Protein AF-A0AAW2C0I8-F1 (afdb_monomer)

InterPro domains:
  IPR010987 Glutathione S-transferase, C-terminal-like [PS50405] (34-162)
  IPR036282 Glutathione S-transferase, C-terminal domain superfamily [SSF47616] (28-165)
  IPR045073 Glutathione S-transferase Omega/Tau-like [PTHR11260] (28-151)
  IPR045074 Glutathione S-transferases Tau, C-terminal alpha-helical domain, plant [cd03185] (35-158)
  IPR058268 Domain of unknown function DUF7962 [PF25907] (46-141)

Mean predicted aligned error: 11.56 Å

Secondary structure (DSSP, 8-state):
----------SSHHHHHHHHS--SSSS--SS-SSHHHHHHHHHHHHHHHHTHHHHHHHHH--HHHHSSTHHHHHHHHHHHHIIIIIITT-SBTTBSS--HHHHHHTTHHHHHHHHHHHH---SS-TTT-HHHHHHHHHHHHSHHHHTTSPPHHHHHHHHHHHHHHHHHTTS-S---

Solvent-accessible surface area (backbone atoms only — not comparable to full-atom values): 10438 Å² total; per-residue (Å²): 140,84,88,85,83,97,78,87,82,86,76,60,64,70,58,50,31,71,70,43,76,54,63,96,72,82,88,72,66,45,55,56,87,52,68,66,59,30,51,53,44,50,50,53,52,48,52,54,61,73,45,43,67,62,50,53,49,53,62,58,49,51,72,76,62,49,68,52,56,61,57,60,51,53,51,46,52,51,50,44,48,40,32,63,71,60,33,42,94,41,69,26,61,49,32,97,46,77,17,50,46,38,61,69,53,45,58,55,58,57,51,47,59,50,48,26,73,77,63,75,49,84,75,75,34,63,91,76,28,44,61,49,31,51,29,37,57,52,54,52,66,38,57,63,44,49,76,66,55,75,55,67,68,59,49,46,53,48,52,54,54,52,29,53,52,58,62,58,68,71,54,76,93,74,88,126

Foldseek 3Di:
DDDDDPPPPPPCQVVVCVQQVDRPDDDPALADPDPVSNVLLVVLLVVLVVCVVLVLCLLQDDLVRVVVVVSLVVLLVVLVCCLPPQCNVALESVRPDHHPSCVSCLVCLQVVVLVCVVRVDDRLDCVRRVSVVSSSVVSCPRRVNVVPDDDNVVSNVVSVVVNVVSVVVPPPPDDD

Organism: NCBI:txid425828

pLDDT: mean 77.29, std 19.34, range [31.5, 97.75]

Sequence (176 aa):
MAYGDYRRHRGDLRLQERRYGVRLGGEWPLLPKDPYKRALARFWIKFEADKNPIFAAFFRSTREELDDQNAIKEITEYLKILEEQALGDKKYFGGDNIGLVDITYGWLCHWFKGMEETRGVKLLEPSTVPRLHAWAANFKQLPIIKENLPDYTQLLAHGKSFREKLSASDLPRNAH

Nearest PDB structures (foldseek):
  8a0p-assembly1_A  TM=9.413E-01  e=3.480E-12  Populus trichocarpa
  7zzn-assembly1_A-2  TM=9.403E-01  e=8.108E-12  Populus trichocarpa
  7dwf-assembly2_B  TM=9.438E-01  e=5.644E-11  Salix babylonica
  7dwe-assembly1_A  TM=9.469E-01  e=1.605E-10  Salix babylonica
  4j2f-assembly1_A-2  TM=8.332E-01  e=1.605E-10  Ricinus communis

Radius of gyration: 20.77 Å; Cα contacts (8 Å, |Δi|>4): 129; chains: 1; bounding box: 56×56×58 Å

Structure (mmCIF, N/CA/C/O backbone):
data_AF-A0AAW2C0I8-F1
#
_entry.id   AF-A0AAW2C0I8-F1
#
loop_
_atom_site.group_PDB
_atom_site.id
_atom_site.type_symbol
_atom_site.label_atom_id
_atom_site.label_alt_id
_atom_site.label_comp_id
_atom_site.label_asym_id
_atom_site.label_entity_id
_atom_site.label_seq_id
_atom_site.pdbx_PDB_ins_code
_atom_site.Cartn_x
_atom_site.Cartn_y
_atom_site.Cartn_z
_atom_site.occupancy
_atom_site.B_iso_or_equiv
_atom_site.auth_seq_id
_atom_site.auth_comp_id
_atom_site.auth_asym_id
_atom_site.auth_atom_id
_atom_site.pdbx_PDB_model_num
ATOM 1 N N . MET A 1 1 ? 41.369 -43.076 -11.568 1.00 35.44 1 MET A N 1
ATOM 2 C CA . MET A 1 1 ? 39.902 -43.263 -11.515 1.00 35.44 1 MET A CA 1
ATOM 3 C C . MET A 1 1 ? 39.268 -41.887 -11.456 1.00 35.44 1 MET A C 1
ATOM 5 O O . MET A 1 1 ? 39.715 -41.066 -10.668 1.00 35.44 1 MET A O 1
ATOM 9 N N . ALA A 1 2 ? 38.375 -41.611 -12.404 1.00 34.75 2 ALA A N 1
ATOM 10 C CA . ALA A 1 2 ? 37.973 -40.275 -12.824 1.00 34.75 2 ALA A CA 1
ATOM 11 C C . ALA A 1 2 ? 36.758 -39.731 -12.056 1.00 34.75 2 ALA A C 1
ATOM 13 O O . ALA A 1 2 ? 35.885 -40.480 -11.626 1.00 34.75 2 ALA A O 1
ATOM 14 N N . TYR A 1 3 ? 36.728 -38.406 -11.942 1.00 33.09 3 TYR A N 1
ATOM 15 C CA . TYR A 1 3 ? 35.591 -37.593 -11.526 1.00 33.09 3 TYR A CA 1
ATOM 16 C C . TYR A 1 3 ? 34.418 -37.678 -12.517 1.00 33.09 3 TYR A C 1
ATOM 18 O O . TYR A 1 3 ? 34.629 -37.589 -13.725 1.00 33.09 3 TYR A O 1
ATOM 26 N N . GLY A 1 4 ? 33.194 -37.666 -11.975 1.00 33.31 4 GLY A N 1
ATOM 27 C CA . GLY A 1 4 ? 32.026 -37.028 -12.593 1.00 33.31 4 GLY A CA 1
ATOM 28 C C . GLY A 1 4 ? 30.850 -37.951 -12.910 1.00 33.31 4 GLY A C 1
ATOM 29 O O . GLY A 1 4 ? 30.974 -38.792 -13.785 1.00 33.31 4 GLY A O 1
ATOM 30 N N . ASP A 1 5 ? 29.698 -37.716 -12.262 1.00 34.16 5 ASP A N 1
ATOM 31 C CA . ASP A 1 5 ? 28.444 -37.406 -12.979 1.00 34.16 5 ASP A CA 1
ATOM 32 C C . ASP A 1 5 ? 27.346 -36.868 -12.023 1.00 34.16 5 ASP A C 1
ATOM 34 O O . ASP A 1 5 ? 26.450 -37.579 -11.569 1.00 34.16 5 ASP A O 1
ATOM 38 N N . TYR A 1 6 ? 27.397 -35.572 -11.691 1.00 31.50 6 TYR A N 1
ATOM 39 C CA . TYR A 1 6 ? 26.280 -34.853 -11.054 1.00 31.50 6 TYR A CA 1
ATOM 40 C C . TYR A 1 6 ? 25.304 -34.382 -12.137 1.00 31.50 6 TYR A C 1
ATOM 42 O O . TYR A 1 6 ? 25.271 -33.210 -12.520 1.00 31.50 6 TYR A O 1
ATOM 50 N N . ARG A 1 7 ? 24.504 -35.298 -12.684 1.00 42.97 7 ARG A N 1
ATOM 51 C CA . ARG A 1 7 ? 23.480 -34.924 -13.668 1.00 42.97 7 ARG A CA 1
ATOM 52 C C . ARG A 1 7 ? 22.230 -35.789 -13.560 1.00 42.97 7 ARG A C 1
ATOM 54 O O . ARG A 1 7 ? 21.840 -36.462 -14.507 1.00 42.97 7 ARG A O 1
ATOM 61 N N . ARG A 1 8 ? 21.553 -35.754 -12.404 1.00 42.75 8 ARG A N 1
ATOM 62 C CA . ARG A 1 8 ? 20.253 -36.431 -12.265 1.00 42.75 8 ARG A CA 1
ATOM 63 C C . ARG A 1 8 ? 19.266 -35.799 -11.272 1.00 42.75 8 ARG A C 1
ATOM 65 O O . ARG A 1 8 ? 18.606 -36.524 -10.559 1.00 42.75 8 ARG A O 1
ATOM 72 N N . HIS A 1 9 ? 19.096 -34.472 -11.266 1.00 39.28 9 HIS A N 1
ATOM 73 C CA . HIS A 1 9 ? 17.923 -33.820 -10.639 1.00 39.28 9 HIS A CA 1
ATOM 74 C C . HIS A 1 9 ? 17.509 -32.514 -11.352 1.00 39.28 9 HIS A C 1
ATOM 76 O O . HIS A 1 9 ? 17.372 -31.460 -10.747 1.00 39.28 9 HIS A O 1
ATOM 82 N N . ARG A 1 10 ? 17.287 -32.564 -12.675 1.00 42.25 10 ARG A N 1
ATOM 83 C CA . ARG A 1 10 ? 16.619 -31.479 -13.440 1.00 42.25 10 ARG A CA 1
ATOM 84 C C . ARG A 1 10 ? 15.191 -31.838 -13.888 1.00 42.25 10 ARG A C 1
ATOM 86 O O . ARG A 1 10 ? 14.669 -31.258 -14.837 1.00 42.25 10 ARG A O 1
ATOM 93 N N . GLY A 1 11 ? 14.573 -32.819 -13.227 1.00 41.41 11 GLY A N 1
ATOM 94 C CA . GLY A 1 11 ? 13.239 -33.328 -13.569 1.00 41.41 11 GLY A CA 1
ATOM 95 C C . GLY A 1 11 ? 12.065 -32.653 -12.851 1.00 41.41 11 GLY A C 1
ATOM 96 O O . GLY A 1 11 ? 10.961 -32.694 -13.377 1.00 41.41 11 GLY A O 1
ATOM 97 N N . ASP A 1 12 ? 12.285 -32.005 -11.703 1.00 52.28 12 ASP A N 1
ATOM 98 C CA . ASP A 1 12 ? 11.184 -31.673 -10.773 1.00 52.28 12 ASP A CA 1
ATOM 99 C C . ASP A 1 12 ? 10.777 -30.183 -10.744 1.00 52.28 12 ASP A C 1
ATOM 101 O O . ASP A 1 12 ? 9.692 -29.805 -10.311 1.00 52.28 12 ASP A O 1
ATOM 105 N N . LEU A 1 13 ? 11.598 -29.299 -11.314 1.00 44.94 13 LEU A N 1
ATOM 106 C CA . LEU A 1 13 ? 11.295 -27.861 -11.360 1.00 44.94 13 LEU A CA 1
ATOM 107 C C . LEU A 1 13 ? 10.044 -27.549 -12.199 1.00 44.94 13 LEU A C 1
ATOM 109 O O . LEU A 1 13 ? 9.255 -26.681 -11.844 1.00 44.94 13 LEU A O 1
ATOM 113 N N . ARG A 1 14 ? 9.783 -28.318 -13.265 1.00 44.97 14 ARG A N 1
ATOM 114 C CA . ARG A 1 14 ? 8.626 -28.102 -14.157 1.00 44.97 14 ARG A CA 1
ATOM 115 C C . ARG A 1 14 ? 7.272 -28.453 -13.526 1.00 44.97 14 ARG A C 1
ATOM 117 O O . ARG A 1 14 ? 6.238 -28.015 -14.033 1.00 44.97 14 ARG A O 1
ATOM 124 N N . LEU A 1 15 ? 7.252 -29.258 -12.462 1.00 46.56 15 LEU A N 1
ATOM 1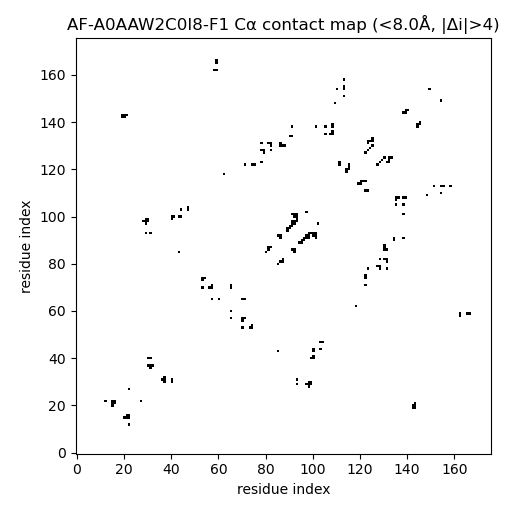25 C CA . LEU A 1 15 ? 6.024 -29.612 -11.742 1.00 46.56 15 LEU A CA 1
ATOM 126 C C . LEU A 1 15 ? 5.705 -28.584 -10.651 1.00 46.56 15 LEU A C 1
ATOM 128 O O . LEU A 1 15 ? 4.546 -28.196 -10.514 1.00 46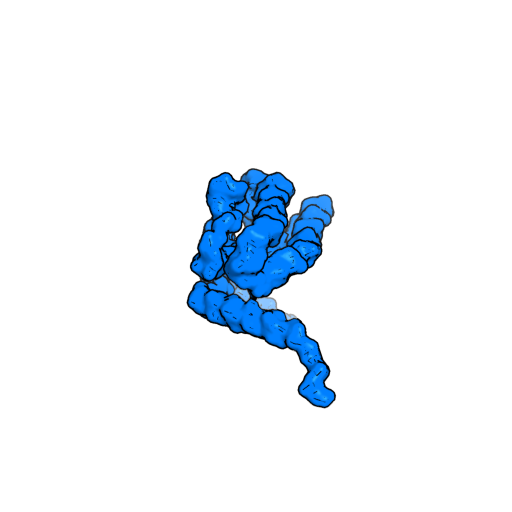.56 15 LEU A O 1
ATOM 132 N N . GLN A 1 16 ? 6.724 -28.056 -9.965 1.00 40.94 16 GLN A N 1
ATOM 133 C CA . GLN A 1 16 ? 6.562 -26.916 -9.055 1.00 40.94 16 GLN A CA 1
ATOM 134 C C . GLN A 1 16 ? 6.208 -25.618 -9.803 1.00 40.94 16 GLN A C 1
ATOM 136 O O . GLN A 1 16 ? 5.341 -24.873 -9.349 1.00 40.94 16 GLN A O 1
ATOM 141 N N . GLU A 1 17 ? 6.777 -25.392 -10.992 1.00 42.56 17 GLU A N 1
ATOM 142 C CA . GLU A 1 17 ? 6.451 -24.249 -11.863 1.00 42.56 17 GLU A CA 1
ATOM 143 C C . GLU A 1 17 ? 4.969 -24.209 -12.269 1.00 42.56 17 GLU A C 1
ATOM 145 O O . GLU A 1 17 ? 4.370 -23.136 -12.311 1.00 42.56 17 GLU A O 1
ATOM 150 N N . ARG A 1 18 ? 4.356 -25.374 -12.530 1.00 47.12 18 ARG A N 1
ATOM 151 C CA . ARG A 1 18 ? 2.920 -25.470 -12.846 1.00 47.12 18 ARG A CA 1
ATOM 152 C C . ARG A 1 18 ? 2.017 -25.318 -11.627 1.00 47.12 18 ARG A C 1
ATOM 154 O O . ARG A 1 18 ? 0.874 -24.907 -11.788 1.00 47.12 18 ARG A O 1
ATOM 161 N N . ARG A 1 19 ? 2.508 -25.661 -10.434 1.00 45.28 19 ARG A N 1
ATOM 162 C CA . ARG A 1 19 ? 1.723 -25.626 -9.195 1.00 45.28 19 ARG A CA 1
ATOM 163 C C . ARG A 1 19 ? 1.658 -24.226 -8.585 1.00 45.28 19 ARG A C 1
ATOM 165 O O . ARG A 1 19 ? 0.591 -23.820 -8.152 1.00 45.28 19 ARG A O 1
ATOM 172 N N . TYR A 1 20 ? 2.767 -23.491 -8.595 1.00 47.00 20 TYR A N 1
ATOM 173 C CA . TYR A 1 20 ? 2.868 -22.218 -7.873 1.00 47.00 20 TYR A CA 1
ATOM 174 C C . TYR A 1 20 ? 2.945 -20.991 -8.784 1.00 47.00 20 TYR A C 1
ATOM 176 O O . TYR A 1 20 ? 2.912 -19.870 -8.289 1.00 47.00 20 TYR A O 1
ATOM 184 N N . GLY A 1 21 ? 3.073 -21.170 -10.107 1.00 51.12 21 GLY A N 1
ATOM 185 C CA . GLY A 1 21 ? 3.225 -20.051 -11.047 1.00 51.12 21 GLY A CA 1
ATOM 186 C C . GLY A 1 21 ? 4.489 -19.212 -10.814 1.00 51.12 21 GLY A C 1
ATOM 187 O O . GLY A 1 21 ? 4.615 -18.126 -11.371 1.00 51.12 21 GLY A O 1
ATOM 188 N N . VAL A 1 22 ? 5.428 -19.707 -10.001 1.00 49.12 22 VAL A N 1
ATOM 189 C CA . VAL A 1 22 ? 6.682 -19.039 -9.643 1.00 49.12 22 VAL A CA 1
ATOM 190 C C . VAL A 1 22 ? 7.842 -19.953 -10.026 1.00 49.12 22 VAL A C 1
ATOM 192 O O . VAL A 1 22 ? 7.992 -21.051 -9.491 1.00 49.12 22 VAL A O 1
ATOM 195 N N . ARG A 1 23 ? 8.677 -19.503 -10.970 1.00 48.31 23 ARG A N 1
ATOM 196 C CA . ARG A 1 23 ? 9.924 -20.179 -11.356 1.00 48.31 23 ARG A CA 1
ATOM 197 C C . ARG A 1 23 ? 11.072 -19.624 -10.508 1.00 48.31 23 ARG A C 1
ATOM 199 O O . ARG A 1 23 ? 11.555 -18.528 -10.772 1.00 48.31 23 ARG A O 1
ATOM 206 N N . LEU A 1 24 ? 11.532 -20.385 -9.512 1.00 50.31 24 LEU A N 1
ATOM 207 C CA . LEU A 1 24 ? 12.612 -19.999 -8.578 1.00 50.31 24 LEU A CA 1
ATOM 208 C C . LEU A 1 24 ? 14.040 -20.091 -9.167 1.00 50.31 24 LEU A C 1
ATOM 210 O O . LEU A 1 24 ? 15.025 -20.105 -8.437 1.00 50.31 24 LEU A O 1
ATOM 214 N N . GLY A 1 25 ? 14.182 -20.123 -10.492 1.00 47.16 25 GLY A N 1
ATOM 215 C CA . GLY A 1 25 ? 15.478 -20.190 -11.163 1.00 47.16 25 GLY A CA 1
ATOM 216 C C . GLY A 1 25 ? 15.410 -19.577 -12.554 1.00 47.16 25 GLY A C 1
ATOM 217 O O . GLY A 1 25 ? 15.003 -20.242 -13.501 1.00 47.16 25 GLY A O 1
ATOM 218 N N . GLY A 1 26 ? 15.822 -18.312 -12.665 1.00 49.50 26 GLY A N 1
ATOM 219 C CA . GLY A 1 26 ? 15.974 -17.599 -13.934 1.00 49.50 26 GLY A CA 1
ATOM 220 C C . GLY A 1 26 ? 14.751 -16.776 -14.350 1.00 49.50 26 GLY A C 1
ATOM 221 O O . GLY A 1 26 ? 13.796 -17.306 -14.904 1.00 49.50 26 GLY A O 1
ATOM 222 N N . GLU A 1 27 ? 14.866 -15.461 -14.140 1.00 51.97 27 GLU A N 1
ATOM 223 C CA . GLU A 1 27 ? 14.103 -14.382 -14.799 1.00 51.97 27 GLU A CA 1
ATOM 224 C C . GLU A 1 27 ? 12.703 -14.004 -14.284 1.00 51.97 27 GLU A C 1
ATOM 226 O O . GLU A 1 27 ? 11.841 -13.610 -15.058 1.00 51.97 27 GLU A O 1
ATOM 231 N N . TRP A 1 28 ? 12.531 -13.944 -12.963 1.00 55.56 28 TRP A N 1
ATOM 232 C CA . TRP A 1 28 ? 11.567 -13.019 -12.342 1.00 55.56 28 TRP A CA 1
ATOM 233 C C . TRP A 1 28 ? 12.280 -12.152 -11.308 1.00 55.56 28 TRP A C 1
ATOM 235 O O . TRP A 1 28 ? 12.188 -12.409 -10.106 1.00 55.56 28 TRP A O 1
ATOM 245 N N . PRO A 1 29 ? 13.097 -11.177 -11.740 1.00 77.56 29 PRO A N 1
ATOM 246 C CA . PRO A 1 29 ? 13.795 -10.344 -10.785 1.00 77.56 29 PRO A CA 1
ATOM 247 C C . PRO A 1 29 ? 12.753 -9.480 -10.060 1.00 77.56 29 PRO A C 1
ATOM 249 O O . PRO A 1 29 ? 12.108 -8.632 -10.669 1.00 77.56 29 PRO A O 1
ATOM 252 N N . LEU A 1 30 ? 12.593 -9.698 -8.749 1.00 86.44 30 LEU A N 1
ATOM 253 C CA . LEU A 1 30 ? 11.693 -8.900 -7.900 1.00 86.44 30 LEU A CA 1
ATOM 254 C C . LEU A 1 30 ? 12.017 -7.401 -7.973 1.00 86.44 30 LEU A C 1
ATOM 256 O O . LEU A 1 30 ? 11.157 -6.552 -7.753 1.00 86.44 30 LEU A O 1
ATOM 260 N N . LEU A 1 31 ? 13.269 -7.073 -8.290 1.00 88.94 31 LEU A N 1
ATOM 261 C CA . LEU A 1 31 ? 13.696 -5.722 -8.607 1.00 88.94 31 LEU A CA 1
ATOM 262 C C . LEU A 1 31 ? 13.881 -5.546 -10.119 1.00 88.94 31 LEU A C 1
ATOM 264 O O . LEU A 1 31 ? 14.479 -6.407 -10.764 1.00 88.94 31 LEU A O 1
ATOM 268 N N . PRO A 1 32 ? 13.495 -4.390 -10.681 1.00 89.69 32 PRO A N 1
ATOM 269 C CA . PRO A 1 32 ? 13.786 -4.069 -12.071 1.00 89.69 32 PRO A CA 1
ATOM 270 C C . PRO A 1 32 ? 15.285 -4.169 -12.413 1.00 89.69 32 PRO A C 1
ATOM 272 O O . PRO A 1 32 ? 16.162 -3.815 -11.614 1.00 89.69 32 PRO A O 1
ATOM 275 N N . LYS A 1 33 ? 15.591 -4.625 -13.637 1.00 89.44 33 LYS A N 1
ATOM 276 C CA . LYS A 1 33 ? 16.967 -4.628 -14.174 1.00 89.44 33 LYS A CA 1
ATOM 277 C C . LYS A 1 33 ? 17.463 -3.197 -14.432 1.00 89.44 33 LYS A C 1
ATOM 279 O O . LYS A 1 33 ? 18.619 -2.894 -14.132 1.00 89.44 33 LYS A O 1
ATOM 284 N N . ASP A 1 34 ? 16.575 -2.328 -14.913 1.00 92.25 34 ASP A N 1
ATOM 285 C CA . ASP A 1 34 ? 16.845 -0.907 -15.137 1.00 92.25 34 ASP A CA 1
ATOM 286 C C . ASP A 1 34 ? 17.212 -0.183 -13.819 1.00 92.25 34 ASP A C 1
ATOM 288 O O . ASP A 1 34 ? 16.458 -0.286 -12.843 1.00 92.25 34 ASP A O 1
ATOM 292 N N . PRO A 1 35 ? 18.352 0.536 -13.756 1.00 95.00 35 PRO A N 1
ATOM 293 C CA . PRO A 1 35 ? 18.803 1.197 -12.533 1.00 95.00 35 PRO A CA 1
ATOM 294 C C . PRO A 1 35 ? 17.813 2.221 -11.975 1.00 95.00 35 PRO A C 1
ATOM 296 O O . PRO A 1 35 ? 17.627 2.273 -10.759 1.00 95.00 35 PRO A O 1
ATOM 299 N N . TYR A 1 36 ? 17.158 3.001 -12.837 1.00 95.50 36 TYR A N 1
ATOM 300 C CA . TYR A 1 36 ? 16.222 4.039 -12.414 1.00 95.50 36 TYR A CA 1
ATOM 301 C C . TYR A 1 36 ? 14.950 3.432 -11.813 1.00 95.50 36 TYR A C 1
ATOM 303 O O . TYR A 1 36 ? 14.589 3.735 -10.675 1.00 95.50 36 TYR A O 1
ATOM 311 N N . LYS A 1 37 ? 14.323 2.478 -12.508 1.00 93.38 37 LYS A N 1
ATOM 312 C CA . LYS A 1 37 ? 13.166 1.732 -11.992 1.00 93.38 37 LYS A CA 1
ATOM 313 C C . LYS A 1 37 ? 13.500 0.991 -10.697 1.00 93.38 37 LYS A C 1
ATOM 315 O O . LYS A 1 37 ? 12.671 0.921 -9.792 1.00 93.38 37 LYS A O 1
ATOM 320 N N . ARG A 1 38 ? 14.723 0.466 -10.565 1.00 94.94 38 ARG A N 1
ATOM 321 C CA . ARG A 1 38 ? 15.193 -0.161 -9.321 1.00 94.94 38 ARG A CA 1
ATOM 322 C C . ARG A 1 38 ? 15.340 0.845 -8.179 1.00 94.94 38 ARG A C 1
ATOM 324 O O . ARG A 1 38 ? 15.011 0.504 -7.044 1.00 94.94 38 ARG A O 1
ATOM 331 N N . ALA A 1 39 ? 15.816 2.057 -8.454 1.00 96.50 39 ALA A N 1
ATOM 332 C CA . ALA A 1 39 ? 15.876 3.128 -7.463 1.00 96.50 39 ALA A CA 1
ATOM 333 C C . ALA A 1 39 ? 14.469 3.555 -7.012 1.00 96.50 39 ALA A C 1
ATOM 335 O O . ALA A 1 39 ? 14.235 3.664 -5.812 1.00 96.50 39 ALA A O 1
ATOM 336 N N . LEU A 1 40 ? 13.515 3.684 -7.941 1.00 96.38 40 LEU A N 1
ATOM 337 C CA . LEU A 1 40 ? 12.112 3.959 -7.610 1.00 96.38 40 LEU A CA 1
ATOM 338 C C . LEU A 1 40 ? 11.488 2.859 -6.743 1.00 96.38 40 LEU A C 1
ATOM 340 O O . LEU A 1 40 ? 10.826 3.161 -5.755 1.00 96.38 40 LEU A O 1
ATOM 344 N N . ALA A 1 41 ? 11.738 1.583 -7.051 1.00 95.69 41 ALA A N 1
ATOM 345 C CA . ALA A 1 41 ? 11.265 0.482 -6.211 1.00 95.69 41 ALA A CA 1
ATOM 346 C C . ALA A 1 41 ? 11.797 0.596 -4.771 1.00 95.69 41 ALA A C 1
ATOM 348 O O . ALA A 1 41 ? 11.049 0.435 -3.811 1.00 95.69 41 ALA A O 1
ATOM 349 N N . ARG A 1 42 ? 13.083 0.934 -4.610 1.00 96.88 42 ARG A N 1
ATOM 350 C CA . ARG A 1 42 ? 13.698 1.155 -3.291 1.00 96.88 42 ARG A CA 1
ATOM 351 C C . ARG A 1 42 ? 13.131 2.375 -2.572 1.00 96.88 42 ARG A C 1
ATOM 353 O O . ARG A 1 42 ? 12.979 2.321 -1.357 1.00 96.88 42 ARG A O 1
ATOM 360 N N . PHE A 1 43 ? 12.821 3.445 -3.301 1.00 97.56 43 PHE A N 1
ATOM 361 C CA . PHE A 1 43 ? 12.170 4.624 -2.737 1.00 97.56 43 PHE A CA 1
ATOM 362 C C . PHE A 1 43 ? 10.828 4.255 -2.103 1.00 97.56 43 PHE A C 1
ATOM 364 O O . PHE A 1 43 ? 10.621 4.570 -0.938 1.00 97.56 43 PHE A O 1
ATOM 371 N N . TRP A 1 44 ? 9.968 3.521 -2.816 1.00 97.62 44 TRP A N 1
ATOM 372 C CA . TRP A 1 44 ? 8.670 3.105 -2.278 1.00 97.62 44 TRP A CA 1
ATOM 373 C C . TRP A 1 44 ? 8.807 2.177 -1.069 1.00 97.62 44 TRP A C 1
ATOM 375 O O . TRP A 1 44 ? 8.142 2.381 -0.063 1.00 97.62 44 TRP A O 1
ATOM 385 N N . ILE A 1 45 ? 9.745 1.229 -1.102 1.00 96.50 45 ILE A N 1
ATOM 386 C CA . ILE A 1 45 ? 10.035 0.375 0.063 1.00 96.50 45 ILE A CA 1
ATOM 387 C C . ILE A 1 45 ? 10.462 1.213 1.277 1.00 96.50 45 ILE A C 1
ATOM 389 O O . ILE A 1 45 ? 10.013 0.973 2.393 1.00 96.50 45 ILE A O 1
ATOM 393 N N . LYS A 1 46 ? 11.309 2.228 1.076 1.00 96.88 46 LYS A N 1
ATOM 394 C CA . LYS A 1 46 ? 11.698 3.132 2.163 1.00 96.88 46 LYS A CA 1
ATOM 395 C C . LYS A 1 46 ? 10.519 3.993 2.632 1.00 96.88 46 LYS A C 1
ATOM 397 O O . LYS A 1 46 ? 10.366 4.202 3.829 1.00 96.88 46 LYS A O 1
ATOM 402 N N . PHE A 1 47 ? 9.696 4.478 1.705 1.00 95.62 47 PHE A N 1
ATOM 403 C CA . PHE A 1 47 ? 8.526 5.297 2.011 1.00 95.62 47 PHE A CA 1
ATOM 404 C C . PHE A 1 47 ? 7.529 4.551 2.906 1.00 95.62 47 PHE A C 1
ATOM 406 O O . PHE A 1 47 ? 6.980 5.148 3.825 1.00 95.62 47 PHE A O 1
ATOM 413 N N . GLU A 1 48 ? 7.346 3.247 2.694 1.00 93.31 48 GLU A N 1
ATOM 414 C CA . GLU A 1 48 ? 6.563 2.386 3.586 1.00 93.31 48 GLU A CA 1
ATOM 415 C C . GLU A 1 48 ? 7.146 2.338 5.004 1.00 93.31 48 GLU A C 1
ATOM 417 O O . GLU A 1 48 ? 6.441 2.635 5.971 1.00 93.31 48 GLU A O 1
ATOM 422 N N . ALA A 1 49 ? 8.447 2.068 5.128 1.00 91.69 49 ALA A N 1
ATOM 423 C CA . ALA A 1 49 ? 9.130 2.038 6.420 1.00 91.69 49 ALA A CA 1
ATOM 424 C C . ALA A 1 49 ? 9.051 3.384 7.168 1.00 91.69 49 ALA A C 1
ATOM 426 O O . ALA A 1 49 ? 8.794 3.411 8.373 1.00 91.69 49 ALA A O 1
ATOM 427 N N . ASP A 1 50 ? 9.202 4.504 6.457 1.00 93.00 50 ASP A N 1
ATOM 428 C CA . ASP A 1 50 ? 9.116 5.857 7.025 1.00 93.00 50 ASP A CA 1
ATOM 429 C C . ASP A 1 50 ? 7.703 6.186 7.549 1.00 93.00 50 ASP A C 1
ATOM 431 O O . ASP A 1 50 ? 7.535 7.079 8.381 1.00 93.00 50 ASP A O 1
ATOM 435 N N . LYS A 1 51 ? 6.677 5.463 7.083 1.00 88.94 51 LYS A N 1
ATOM 436 C CA . LYS A 1 51 ? 5.275 5.624 7.492 1.00 88.94 51 LYS A CA 1
ATOM 437 C C . LYS A 1 51 ? 4.846 4.616 8.561 1.00 88.94 51 LYS A C 1
ATOM 439 O O . LYS A 1 51 ? 3.702 4.644 9.003 1.00 88.94 51 LYS A O 1
ATOM 444 N N . ASN A 1 52 ? 5.757 3.794 9.077 1.00 84.75 52 ASN A N 1
ATOM 445 C CA . ASN A 1 52 ? 5.470 2.909 10.208 1.00 84.75 52 ASN A CA 1
ATOM 446 C C . ASN A 1 52 ? 4.873 3.648 11.434 1.00 84.75 52 ASN A C 1
ATOM 448 O O . ASN A 1 52 ? 3.890 3.154 11.985 1.00 84.75 52 ASN A O 1
ATOM 452 N N . PRO A 1 53 ? 5.328 4.859 11.831 1.00 86.25 53 PRO A N 1
ATOM 453 C CA . PRO A 1 53 ? 4.756 5.555 12.986 1.00 86.25 53 PRO A CA 1
ATOM 454 C C . PRO A 1 53 ? 3.248 5.830 12.883 1.00 86.25 53 PRO A C 1
ATOM 456 O O . PRO A 1 53 ? 2.544 5.647 13.877 1.00 86.25 53 PRO A O 1
ATOM 459 N N . ILE A 1 54 ? 2.741 6.203 11.697 1.00 86.75 54 ILE A N 1
ATOM 460 C CA . ILE A 1 54 ? 1.304 6.473 11.499 1.00 86.75 54 ILE A CA 1
ATOM 461 C C . ILE A 1 54 ? 0.479 5.189 11.624 1.00 86.75 54 ILE A C 1
ATOM 463 O O . ILE A 1 54 ? -0.597 5.184 12.222 1.00 86.75 54 ILE A O 1
ATOM 467 N N . PHE A 1 55 ? 1.021 4.067 11.144 1.00 83.69 55 PHE A N 1
ATOM 468 C CA . PHE A 1 55 ? 0.387 2.763 11.274 1.00 83.69 55 PHE A CA 1
ATOM 469 C C . PHE A 1 55 ? 0.430 2.257 12.702 1.00 83.69 55 PHE A C 1
ATOM 471 O O . PHE A 1 55 ? -0.582 1.787 13.207 1.00 83.69 55 PHE A O 1
ATOM 478 N N . ALA A 1 56 ? 1.563 2.393 13.383 1.00 81.69 56 ALA A N 1
ATOM 479 C CA . ALA A 1 56 ? 1.700 2.001 14.775 1.00 81.69 56 ALA A CA 1
ATOM 480 C C . ALA A 1 56 ? 0.741 2.794 15.676 1.00 81.69 56 ALA A C 1
ATOM 482 O O . ALA A 1 56 ? 0.101 2.202 16.542 1.00 81.69 56 ALA A O 1
ATOM 483 N N . ALA A 1 57 ? 0.597 4.105 15.443 1.00 81.25 57 ALA A N 1
ATOM 484 C CA . ALA A 1 57 ? -0.395 4.931 16.126 1.00 81.25 57 ALA A CA 1
ATOM 485 C C . ALA A 1 57 ? -1.808 4.402 15.867 1.00 81.25 57 ALA A C 1
ATOM 487 O O . ALA A 1 57 ? -2.496 4.027 16.812 1.00 81.25 57 ALA A O 1
ATOM 488 N N . PHE A 1 58 ? -2.185 4.231 14.598 1.00 80.81 58 PHE A N 1
ATOM 489 C CA . PHE A 1 58 ? -3.481 3.669 14.239 1.00 80.81 58 PHE A CA 1
ATOM 490 C C . PHE A 1 58 ? -3.721 2.302 14.886 1.00 80.81 58 PHE A C 1
ATOM 492 O O . PHE A 1 58 ? -4.775 2.084 15.470 1.00 80.81 58 PHE A O 1
ATOM 499 N N . PHE A 1 59 ? -2.771 1.367 14.843 1.00 77.19 59 PHE A N 1
ATOM 500 C CA . PHE A 1 59 ? -2.919 0.037 15.444 1.00 77.19 59 PHE A CA 1
ATOM 501 C C . PHE A 1 59 ? -3.062 0.080 16.972 1.00 77.19 59 PHE A C 1
ATOM 503 O O . PHE A 1 59 ? -3.767 -0.770 17.515 1.00 77.19 59 PHE A O 1
ATOM 510 N N . ARG A 1 60 ? -2.483 1.074 17.656 1.00 75.62 60 ARG A N 1
ATOM 511 C CA . ARG A 1 60 ? -2.649 1.268 19.105 1.00 75.62 60 ARG A CA 1
ATOM 512 C C . ARG A 1 60 ? -3.975 1.910 19.489 1.00 75.62 60 ARG A C 1
ATOM 514 O O . ARG A 1 60 ? -4.529 1.519 20.511 1.00 75.62 60 ARG A O 1
ATOM 521 N N . SER A 1 61 ? -4.485 2.830 18.674 1.00 75.00 61 SER A N 1
ATOM 522 C CA . SER A 1 61 ? -5.627 3.656 19.062 1.00 75.00 61 SER A CA 1
ATOM 523 C C . SER A 1 61 ? -6.891 2.854 19.397 1.00 75.00 61 SER A C 1
ATOM 525 O O . SER A 1 61 ? -7.208 1.829 18.764 1.00 75.00 61 SER A O 1
ATOM 527 N N . THR A 1 62 ? -7.629 3.343 20.392 1.00 71.38 62 THR A N 1
ATOM 528 C CA . THR A 1 62 ? -9.012 2.931 20.672 1.00 71.38 62 THR A CA 1
ATOM 529 C C . THR A 1 62 ? -9.964 3.458 19.597 1.00 71.38 62 THR A C 1
ATOM 531 O O . THR A 1 62 ? -9.568 4.219 18.716 1.00 71.38 62 THR A O 1
ATOM 534 N N . ARG A 1 63 ? -11.225 3.011 19.607 1.00 67.19 63 ARG A N 1
ATOM 535 C CA . ARG A 1 63 ? -12.211 3.515 18.642 1.00 67.19 63 ARG A CA 1
ATOM 536 C C . ARG A 1 63 ? -12.491 4.997 18.896 1.00 67.19 63 ARG A C 1
ATOM 538 O O . ARG A 1 63 ? -12.568 5.761 17.946 1.00 67.19 63 ARG A O 1
ATOM 545 N N . GLU A 1 64 ? -12.577 5.376 20.163 1.00 66.62 64 GLU A N 1
ATOM 546 C CA . GLU A 1 64 ? -12.802 6.743 20.623 1.00 66.62 64 GLU A CA 1
ATOM 547 C C . GLU A 1 64 ? -11.626 7.668 20.257 1.00 66.62 64 GLU A C 1
ATOM 549 O O . GLU A 1 64 ? -11.840 8.790 19.820 1.00 66.62 64 GLU A O 1
ATOM 554 N N . GLU A 1 65 ? -10.382 7.186 20.339 1.00 68.50 65 GLU A N 1
ATOM 555 C CA . GLU A 1 65 ? -9.184 7.932 19.904 1.00 68.50 65 GLU A CA 1
ATOM 556 C C . GLU A 1 65 ? -9.054 8.055 18.379 1.00 68.50 65 GLU A C 1
ATOM 558 O O . GLU A 1 65 ? -8.303 8.890 17.885 1.00 68.50 65 GLU A O 1
ATOM 563 N N . LEU A 1 66 ? -9.746 7.207 17.613 1.00 65.81 66 LEU A N 1
ATOM 564 C CA . LEU A 1 66 ? -9.778 7.291 16.150 1.00 65.81 66 LEU A CA 1
ATOM 565 C C . LEU A 1 66 ? -10.843 8.264 15.635 1.00 65.81 66 LEU A C 1
ATOM 567 O O . LEU A 1 66 ? -10.737 8.695 14.484 1.00 65.81 66 LEU A O 1
ATOM 571 N N . ASP A 1 67 ? -11.832 8.620 16.465 1.00 59.38 67 ASP A N 1
ATOM 572 C CA . ASP A 1 67 ? -12.783 9.699 16.163 1.00 59.38 67 ASP A CA 1
ATOM 573 C C . ASP A 1 67 ? -12.081 11.071 16.118 1.00 59.38 67 ASP A C 1
ATOM 575 O O . ASP A 1 67 ? -12.559 11.982 15.433 1.00 59.38 67 ASP A O 1
ATOM 579 N N . ASP A 1 68 ? -10.887 11.196 16.715 1.00 56.19 68 ASP A N 1
ATOM 580 C CA . ASP A 1 68 ? -9.925 12.247 16.376 1.00 56.19 68 ASP A CA 1
ATOM 581 C C . ASP A 1 68 ? -9.375 11.979 14.962 1.00 56.19 68 ASP A C 1
ATOM 583 O O . ASP A 1 68 ? -8.363 11.308 14.750 1.00 56.19 68 ASP A O 1
ATOM 587 N N . GLN A 1 69 ? -10.080 12.523 13.967 1.00 62.19 69 GLN A N 1
ATOM 588 C CA . GLN A 1 69 ? -9.972 12.294 12.515 1.00 62.19 69 GLN A CA 1
ATOM 589 C C . GLN A 1 69 ? -8.558 12.342 11.888 1.00 62.19 69 GLN A C 1
ATOM 591 O O . GLN A 1 69 ? -8.399 12.020 10.707 1.00 62.19 69 GLN A O 1
ATOM 596 N N . ASN A 1 70 ? -7.519 12.727 12.628 1.00 76.38 70 ASN A N 1
ATOM 597 C CA . ASN A 1 70 ? -6.159 12.910 12.128 1.00 76.38 70 ASN A CA 1
ATOM 598 C C . ASN A 1 70 ? -5.508 11.600 11.653 1.00 76.38 70 ASN A C 1
ATOM 600 O O . ASN A 1 70 ? -4.999 11.559 10.535 1.00 76.38 70 ASN A O 1
ATOM 604 N N . ALA A 1 71 ? -5.578 10.507 12.422 1.00 78.62 71 ALA A N 1
ATOM 605 C CA . ALA A 1 71 ? -4.893 9.259 12.055 1.00 78.62 71 ALA A CA 1
ATOM 606 C C . ALA A 1 71 ? -5.508 8.586 10.811 1.00 78.62 71 ALA A C 1
ATOM 608 O O . ALA A 1 71 ? -4.793 8.131 9.914 1.00 78.62 71 ALA A O 1
ATOM 609 N N . ILE A 1 72 ? -6.843 8.562 10.723 1.00 82.81 72 ILE A N 1
ATOM 610 C CA . ILE A 1 72 ? -7.562 8.030 9.554 1.00 82.81 72 ILE A CA 1
ATOM 611 C C . ILE A 1 72 ? -7.260 8.880 8.320 1.00 82.81 72 ILE A C 1
ATOM 613 O O . ILE A 1 72 ? -7.010 8.333 7.244 1.00 82.81 72 ILE A O 1
ATOM 617 N N . LYS A 1 73 ? -7.247 10.209 8.467 1.00 86.44 73 LYS A N 1
ATOM 618 C CA . LYS A 1 73 ? -6.929 11.132 7.375 1.00 86.44 73 LYS A CA 1
ATOM 619 C C . LYS A 1 73 ? -5.502 10.939 6.867 1.00 86.44 73 LYS A C 1
ATOM 621 O O . LYS A 1 73 ? -5.310 10.866 5.657 1.00 86.44 73 LYS A O 1
ATOM 626 N N . GLU A 1 74 ? -4.522 10.804 7.758 1.00 89.25 74 GLU A N 1
ATOM 627 C CA . GLU A 1 74 ? -3.122 10.572 7.383 1.00 89.25 74 GLU A CA 1
ATOM 628 C C . GLU A 1 74 ? -2.922 9.244 6.649 1.00 89.25 74 GLU A C 1
ATOM 630 O O . GLU A 1 74 ? -2.249 9.209 5.617 1.00 89.25 74 GLU A O 1
ATOM 635 N N . ILE A 1 75 ? -3.542 8.159 7.128 1.00 89.75 75 ILE A N 1
ATOM 636 C CA . ILE A 1 75 ? -3.493 6.867 6.431 1.00 89.75 75 ILE A CA 1
ATOM 637 C C . ILE A 1 75 ? -4.196 6.963 5.081 1.00 89.75 75 ILE A C 1
ATOM 639 O O . ILE A 1 75 ? -3.667 6.482 4.084 1.00 89.75 75 ILE A O 1
ATOM 643 N N . THR A 1 76 ? -5.358 7.610 5.020 1.00 90.31 76 THR A N 1
ATOM 644 C CA . THR A 1 76 ? -6.093 7.790 3.762 1.00 90.31 76 THR A CA 1
ATOM 645 C C . THR A 1 76 ? -5.252 8.551 2.738 1.00 90.31 76 THR A C 1
ATOM 647 O O . THR A 1 76 ? -5.183 8.145 1.580 1.00 90.31 76 THR A O 1
ATOM 650 N N . GLU A 1 77 ? -4.570 9.619 3.152 1.00 93.50 77 GLU A N 1
ATOM 651 C CA . GLU A 1 77 ? -3.684 10.383 2.272 1.00 93.50 77 GLU A CA 1
ATOM 652 C C . GLU A 1 77 ? -2.478 9.555 1.817 1.00 93.50 77 GLU A C 1
ATOM 654 O O . GLU A 1 77 ? -2.126 9.556 0.640 1.00 93.50 77 GLU A O 1
ATOM 659 N N . TYR A 1 78 ? -1.888 8.767 2.719 1.00 94.25 78 TYR A N 1
ATOM 660 C CA . TYR A 1 78 ? -0.843 7.817 2.353 1.00 94.25 78 TYR A CA 1
ATOM 661 C C . TYR A 1 78 ? -1.318 6.825 1.281 1.00 94.25 78 TYR A C 1
ATOM 663 O O . TYR A 1 78 ? -0.619 6.623 0.290 1.00 94.25 78 TYR A O 1
ATOM 671 N N . LEU A 1 79 ? -2.514 6.247 1.430 1.00 94.75 79 LEU A N 1
ATOM 672 C CA . LEU A 1 79 ? -3.067 5.308 0.449 1.00 94.75 79 LEU A CA 1
ATOM 673 C C . LEU A 1 79 ? -3.337 5.975 -0.903 1.00 94.75 79 LEU A C 1
ATOM 675 O O . LEU A 1 79 ? -3.051 5.371 -1.935 1.00 94.75 79 LEU A O 1
ATOM 679 N N . LYS A 1 80 ? -3.797 7.231 -0.915 1.00 96.06 80 LYS A N 1
ATOM 680 C CA . LYS A 1 80 ? -3.941 8.019 -2.149 1.00 96.06 80 LYS A CA 1
ATOM 681 C C . LYS A 1 80 ? -2.601 8.270 -2.834 1.00 96.06 80 LYS A C 1
ATOM 683 O O . LYS A 1 80 ? -2.508 8.129 -4.049 1.00 96.06 80 LYS A O 1
ATOM 688 N N . ILE A 1 81 ? -1.544 8.575 -2.076 1.00 97.56 81 ILE A N 1
ATOM 689 C CA . ILE A 1 81 ? -0.188 8.713 -2.631 1.00 97.56 81 ILE A CA 1
ATOM 690 C C . ILE A 1 81 ? 0.253 7.403 -3.292 1.00 97.56 81 ILE A C 1
ATOM 69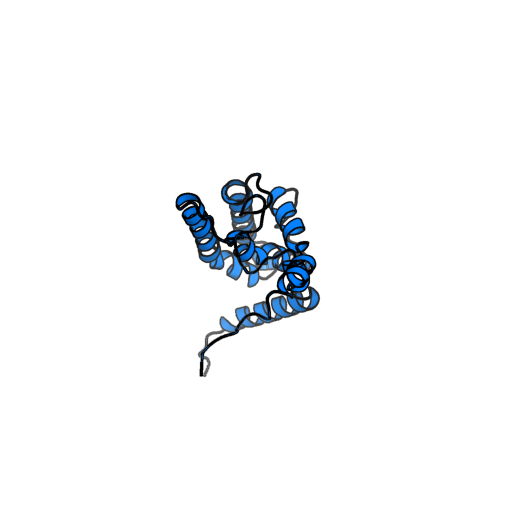2 O O . ILE A 1 81 ? 0.794 7.431 -4.398 1.00 97.56 81 ILE A O 1
ATOM 696 N N . LEU A 1 82 ? 0.006 6.253 -2.655 1.00 97.00 82 LEU A N 1
ATOM 697 C CA . LEU A 1 82 ? 0.331 4.961 -3.261 1.00 97.00 82 LEU A CA 1
ATOM 698 C C . LEU A 1 82 ? -0.469 4.710 -4.537 1.00 97.00 82 LEU A C 1
ATOM 700 O O . LEU A 1 82 ? 0.105 4.274 -5.531 1.00 97.00 82 LEU A O 1
ATOM 704 N N . GLU A 1 83 ? -1.770 4.981 -4.523 1.00 97.31 83 GLU A N 1
ATOM 705 C CA . GLU A 1 83 ? -2.637 4.796 -5.684 1.00 97.31 83 GLU A CA 1
ATOM 706 C C . GLU A 1 83 ? -2.194 5.652 -6.878 1.00 97.31 83 GLU A C 1
ATOM 708 O O . GLU A 1 83 ? -2.070 5.149 -7.997 1.00 97.31 83 GLU A O 1
ATOM 713 N N . GLU A 1 84 ? -1.951 6.939 -6.651 1.00 97.75 84 GLU A N 1
ATOM 714 C CA . GLU A 1 84 ? -1.676 7.895 -7.722 1.00 97.75 84 GLU A CA 1
ATOM 715 C C . GLU A 1 84 ? -0.224 7.831 -8.199 1.00 97.75 84 GLU A C 1
ATOM 717 O O . GLU A 1 84 ? 0.043 7.826 -9.399 1.00 97.75 84 GLU A O 1
ATOM 722 N N . GLN A 1 85 ? 0.736 7.745 -7.276 1.00 96.81 85 GLN A N 1
ATOM 723 C CA . GLN A 1 85 ? 2.152 7.925 -7.610 1.00 96.81 85 GLN A CA 1
ATOM 724 C C . GLN A 1 85 ? 2.921 6.605 -7.714 1.00 96.81 85 GLN A C 1
ATOM 726 O O . GLN A 1 85 ? 3.821 6.479 -8.547 1.00 96.81 85 GLN A O 1
ATOM 731 N N . ALA A 1 86 ? 2.595 5.613 -6.881 1.00 96.25 86 ALA A N 1
ATOM 732 C CA . ALA A 1 86 ? 3.323 4.346 -6.860 1.00 96.25 86 ALA A CA 1
ATOM 733 C C . ALA A 1 86 ? 2.704 3.322 -7.819 1.00 96.25 86 ALA A C 1
ATOM 735 O O . ALA A 1 86 ? 3.389 2.796 -8.704 1.00 96.25 86 ALA A O 1
ATOM 736 N N . LEU A 1 87 ? 1.405 3.055 -7.675 1.00 97.31 87 LEU A N 1
ATOM 737 C CA . LEU A 1 87 ? 0.661 2.095 -8.483 1.00 97.31 87 LEU A CA 1
ATOM 738 C C . LEU A 1 87 ? 0.308 2.691 -9.849 1.00 97.31 87 LEU A C 1
ATOM 740 O O . LEU A 1 87 ? 0.665 2.104 -10.875 1.00 97.31 87 LEU A O 1
ATOM 744 N N . GLY A 1 88 ? -0.294 3.883 -9.885 1.00 95.81 88 GLY A N 1
ATOM 745 C CA . GLY A 1 88 ? -0.823 4.469 -11.119 1.00 95.81 88 GLY A CA 1
ATOM 746 C C . GLY A 1 88 ? -1.774 3.487 -11.808 1.00 95.81 88 GLY A C 1
ATOM 747 O O . GLY A 1 88 ? -2.537 2.798 -11.133 1.00 95.81 88 GLY A O 1
ATOM 748 N N . ASP A 1 89 ? -1.666 3.345 -13.128 1.00 95.88 89 ASP A N 1
ATOM 749 C CA . ASP A 1 89 ? -2.505 2.430 -13.925 1.00 95.88 89 ASP A CA 1
ATOM 750 C C . ASP A 1 89 ? -2.003 0.975 -13.963 1.00 95.88 89 ASP A C 1
ATOM 752 O O . ASP A 1 89 ? -2.511 0.143 -14.719 1.00 95.88 89 ASP A O 1
ATOM 756 N N . LYS A 1 90 ? -0.967 0.642 -13.186 1.00 95.19 90 LYS A N 1
ATOM 757 C CA . LYS A 1 90 ? -0.358 -0.693 -13.218 1.00 95.19 90 LYS A CA 1
ATOM 758 C C . LYS A 1 90 ? -1.211 -1.701 -12.447 1.00 95.19 90 LYS A C 1
ATOM 760 O O . LYS A 1 90 ? -1.779 -1.386 -11.406 1.00 95.19 90 LYS A O 1
ATOM 765 N N . LYS A 1 91 ? -1.223 -2.956 -12.912 1.00 95.56 91 LYS A N 1
ATOM 766 C CA . LYS A 1 91 ? -1.879 -4.071 -12.205 1.00 95.56 91 LYS A CA 1
ATOM 767 C C . LYS A 1 91 ? -1.207 -4.379 -10.863 1.00 95.56 91 LYS A C 1
ATOM 769 O O . LYS A 1 91 ? -1.890 -4.667 -9.883 1.00 95.56 91 LYS A O 1
ATOM 774 N N . TYR A 1 92 ? 0.121 -4.341 -10.852 1.00 96.19 92 TYR A N 1
ATOM 775 C CA . TYR A 1 92 ? 0.990 -4.514 -9.693 1.00 96.19 92 TYR A CA 1
ATOM 776 C C . TYR A 1 92 ? 1.970 -3.345 -9.615 1.00 96.19 92 TYR A C 1
ATOM 778 O O . TYR A 1 92 ? 2.258 -2.699 -10.625 1.00 96.19 92 TYR A O 1
ATOM 786 N N . PHE A 1 93 ? 2.555 -3.085 -8.449 1.00 95.88 93 PHE A N 1
ATOM 787 C CA . PHE A 1 93 ? 3.628 -2.093 -8.338 1.00 95.88 93 PHE A CA 1
ATOM 788 C C . PHE A 1 93 ? 4.818 -2.456 -9.244 1.00 95.88 93 PHE A C 1
ATOM 790 O O . PHE A 1 93 ? 5.452 -1.572 -9.824 1.00 95.88 93 PHE A O 1
ATOM 797 N N . GLY A 1 94 ? 5.069 -3.756 -9.436 1.00 93.19 94 GLY A N 1
ATOM 798 C CA . GLY A 1 94 ? 6.020 -4.301 -10.407 1.00 93.19 94 GLY A CA 1
ATOM 799 C C . GLY A 1 94 ? 5.614 -4.197 -11.889 1.00 93.19 94 GLY A C 1
ATOM 800 O O . GLY A 1 94 ? 6.420 -4.547 -12.751 1.00 93.19 94 GLY A O 1
ATOM 801 N N . GLY A 1 95 ? 4.417 -3.698 -12.217 1.00 91.75 95 GLY A N 1
ATOM 802 C CA . GLY A 1 95 ? 3.875 -3.649 -13.580 1.00 91.75 95 GLY A CA 1
ATOM 803 C C . GLY A 1 95 ? 2.901 -4.792 -13.850 1.00 91.75 95 GLY A C 1
ATOM 804 O O . GLY A 1 95 ? 1.880 -4.911 -13.175 1.00 91.75 95 GLY A O 1
ATOM 805 N N . ASP A 1 96 ? 3.212 -5.630 -14.840 1.00 90.38 96 ASP A N 1
ATOM 806 C CA . ASP A 1 96 ? 2.362 -6.769 -15.228 1.00 90.38 96 ASP A CA 1
ATOM 807 C C . ASP A 1 96 ? 2.461 -7.952 -14.256 1.00 90.38 96 ASP A C 1
ATOM 809 O O . ASP A 1 96 ? 1.551 -8.778 -14.167 1.00 90.38 96 ASP A O 1
ATOM 813 N N . ASN A 1 97 ? 3.563 -8.022 -13.505 1.00 90.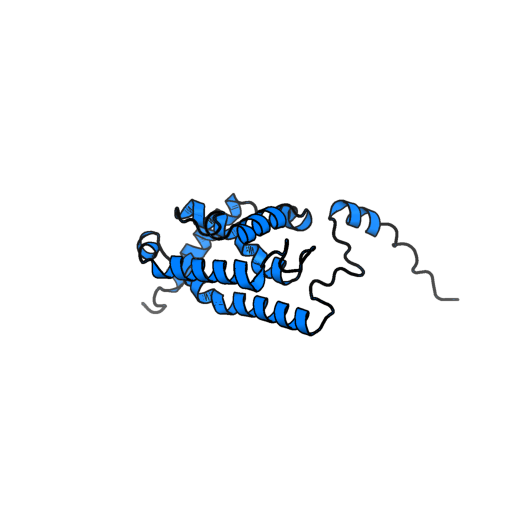12 97 ASN A N 1
ATOM 814 C CA . ASN A 1 97 ? 3.869 -9.081 -12.548 1.00 90.12 97 ASN A CA 1
ATOM 815 C C . ASN A 1 97 ? 4.262 -8.472 -11.201 1.00 90.12 97 ASN A C 1
ATOM 817 O O . ASN A 1 97 ? 4.699 -7.320 -11.144 1.00 90.12 97 ASN A O 1
ATOM 821 N N . ILE A 1 98 ? 4.124 -9.249 -10.125 1.00 93.44 98 ILE A N 1
ATOM 822 C CA . ILE A 1 98 ? 4.522 -8.789 -8.793 1.00 93.44 98 ILE A CA 1
ATOM 823 C C . ILE A 1 98 ? 6.028 -8.534 -8.721 1.00 93.44 98 ILE A C 1
ATOM 825 O O . ILE A 1 98 ? 6.840 -9.311 -9.228 1.00 93.44 98 ILE A O 1
ATOM 829 N N . GLY A 1 99 ? 6.393 -7.439 -8.064 1.00 94.06 99 GLY A N 1
ATOM 830 C CA . GLY A 1 99 ? 7.762 -7.093 -7.716 1.00 94.06 99 GLY A CA 1
ATOM 831 C C . GL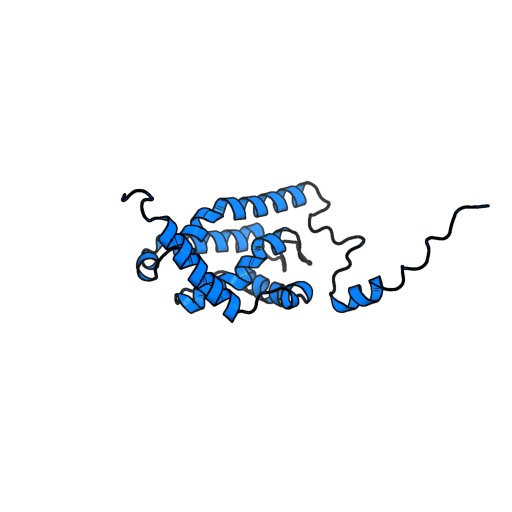Y A 1 99 ? 7.964 -7.017 -6.207 1.00 94.06 99 GLY A C 1
ATOM 832 O O . GLY A 1 99 ? 7.081 -7.322 -5.408 1.00 94.06 99 GLY A O 1
ATOM 833 N N . LEU A 1 100 ? 9.150 -6.565 -5.803 1.00 95.06 100 LEU A N 1
ATOM 834 C CA . LEU A 1 100 ? 9.505 -6.434 -4.392 1.00 95.06 100 LEU A CA 1
ATOM 835 C C . LEU A 1 100 ? 8.596 -5.438 -3.662 1.00 95.06 100 LEU A C 1
ATOM 837 O O . LEU A 1 100 ? 8.258 -5.666 -2.509 1.00 95.06 100 LEU A O 1
ATOM 841 N N . VAL A 1 101 ? 8.162 -4.377 -4.349 1.00 96.56 101 VAL A N 1
ATOM 842 C CA . VAL A 1 101 ? 7.219 -3.399 -3.792 1.00 96.56 101 VAL A CA 1
ATOM 843 C C . VAL A 1 101 ? 5.886 -4.079 -3.462 1.00 96.56 101 VAL A C 1
ATOM 845 O O . VAL A 1 101 ? 5.391 -3.919 -2.358 1.00 96.56 101 VAL A O 1
ATOM 848 N N . ASP A 1 102 ? 5.340 -4.925 -4.341 1.00 96.25 102 ASP A N 1
ATOM 849 C CA . ASP A 1 102 ? 4.102 -5.662 -4.045 1.00 96.25 102 ASP A CA 1
ATOM 850 C C . ASP A 1 102 ? 4.226 -6.537 -2.795 1.00 96.25 102 ASP A C 1
ATOM 852 O O . ASP A 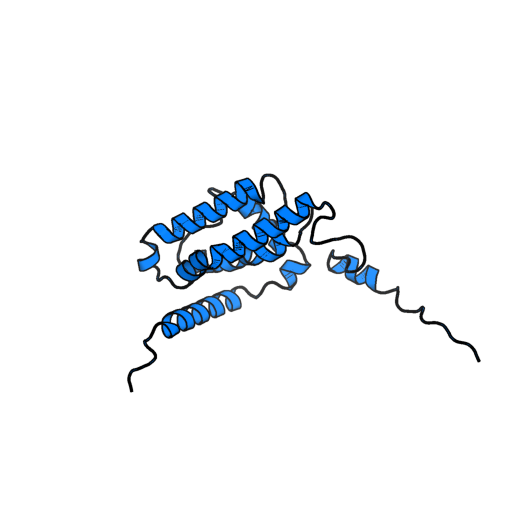1 102 ? 3.310 -6.589 -1.982 1.00 96.25 102 ASP A O 1
ATOM 856 N N . ILE A 1 103 ? 5.376 -7.191 -2.618 1.00 94.00 103 ILE A N 1
ATOM 857 C CA . ILE A 1 103 ? 5.649 -8.024 -1.442 1.00 94.00 103 ILE A CA 1
ATOM 858 C C . ILE A 1 103 ? 5.732 -7.161 -0.180 1.00 94.00 103 ILE A C 1
ATOM 860 O O . ILE A 1 103 ? 5.100 -7.492 0.821 1.00 94.00 103 ILE A O 1
ATOM 864 N N . THR A 1 104 ? 6.465 -6.047 -0.232 1.00 94.50 104 THR A N 1
ATOM 865 C CA . THR A 1 104 ? 6.600 -5.106 0.889 1.00 94.50 104 THR A CA 1
ATOM 866 C C . THR A 1 104 ? 5.250 -4.546 1.320 1.00 94.50 104 THR A C 1
ATOM 868 O O . THR A 1 104 ? 4.953 -4.519 2.504 1.00 94.50 104 THR A O 1
ATOM 871 N N . TYR A 1 105 ? 4.396 -4.168 0.372 1.00 94.56 105 TYR A N 1
ATOM 872 C CA . TYR A 1 105 ? 3.081 -3.596 0.659 1.00 94.56 105 TYR A CA 1
ATOM 873 C C . TYR A 1 105 ? 1.986 -4.649 0.875 1.00 94.56 105 TYR A C 1
ATOM 875 O O . TYR A 1 105 ? 0.866 -4.309 1.259 1.00 94.56 105 TYR A O 1
ATOM 883 N N . GLY A 1 106 ? 2.282 -5.934 0.655 1.00 92.00 106 GLY A N 1
ATOM 884 C CA . GLY A 1 106 ? 1.307 -7.022 0.695 1.00 92.00 106 GLY A CA 1
ATOM 885 C C . GLY A 1 106 ? 0.566 -7.136 2.027 1.00 92.00 106 GLY A C 1
ATOM 886 O O . GLY A 1 106 ? -0.580 -7.574 2.055 1.00 92.00 106 GLY A O 1
ATOM 887 N N . TRP A 1 107 ? 1.148 -6.674 3.133 1.00 87.81 107 TRP A N 1
ATOM 888 C CA . TRP A 1 107 ? 0.471 -6.660 4.431 1.00 87.81 107 TRP A CA 1
ATOM 889 C C . TRP A 1 107 ? -0.807 -5.796 4.431 1.00 87.81 107 TRP A C 1
ATOM 891 O O . TRP A 1 107 ? -1.767 -6.150 5.122 1.00 87.81 107 TRP A O 1
ATOM 901 N N . LEU A 1 108 ? -0.886 -4.742 3.603 1.00 87.81 108 LEU A N 1
ATOM 902 C CA . LEU A 1 108 ? -2.063 -3.865 3.506 1.00 87.81 108 LEU A CA 1
ATOM 903 C C . LEU A 1 108 ? -3.335 -4.651 3.149 1.00 87.81 108 LEU A C 1
ATOM 905 O O . LEU A 1 108 ? -4.393 -4.422 3.732 1.00 87.81 108 LEU A O 1
ATOM 909 N N . CYS A 1 109 ? -3.238 -5.619 2.229 1.00 83.56 109 CYS A N 1
ATOM 910 C CA . CYS A 1 109 ? -4.397 -6.356 1.707 1.00 83.56 109 CYS A CA 1
ATOM 911 C C . CYS A 1 109 ? -5.074 -7.272 2.741 1.00 83.56 109 CYS A C 1
ATOM 913 O O . CYS A 1 109 ? -6.219 -7.705 2.541 1.00 83.56 109 CYS A O 1
ATOM 915 N N . HIS A 1 110 ? -4.338 -7.602 3.804 1.00 79.25 110 HIS A N 1
ATOM 916 C CA . HIS A 1 110 ? -4.715 -8.586 4.806 1.00 79.25 110 HIS A CA 1
ATOM 917 C C . HIS A 1 110 ? -5.030 -7.909 6.144 1.00 79.25 110 HIS A C 1
ATOM 919 O O . HIS A 1 110 ? -6.103 -8.133 6.702 1.00 79.25 110 HIS A O 1
ATOM 925 N N . TRP A 1 111 ? -4.161 -7.004 6.607 1.00 76.12 111 TRP A N 1
ATOM 926 C CA . TRP A 1 111 ? -4.347 -6.294 7.872 1.00 76.12 111 TRP A CA 1
ATOM 927 C C . TRP A 1 111 ? -5.472 -5.271 7.825 1.00 76.12 111 TRP A C 1
ATOM 929 O O . TRP A 1 111 ? -6.262 -5.235 8.766 1.00 76.12 111 TRP A O 1
ATOM 939 N N . PHE A 1 112 ? -5.619 -4.485 6.751 1.00 77.06 112 PHE A N 1
ATOM 940 C CA . PHE A 1 112 ? -6.709 -3.508 6.717 1.00 77.06 112 PHE A CA 1
ATOM 941 C C . PHE A 1 112 ? -8.075 -4.164 6.759 1.00 77.06 112 PHE A C 1
ATOM 943 O O . PHE A 1 112 ? -8.900 -3.708 7.536 1.00 77.06 112 PHE A O 1
ATOM 950 N N . LYS A 1 113 ? -8.272 -5.298 6.077 1.00 76.25 113 LYS A N 1
ATOM 951 C CA . LYS A 1 113 ? -9.522 -6.052 6.209 1.00 76.25 113 LYS A CA 1
ATOM 952 C C . LYS A 1 113 ? -9.817 -6.379 7.682 1.00 76.25 113 LYS A C 1
ATOM 954 O O . LYS A 1 113 ? -10.947 -6.250 8.129 1.00 76.25 113 LYS A O 1
ATOM 959 N N . GLY A 1 114 ? -8.809 -6.801 8.450 1.00 73.75 114 GLY A N 1
ATOM 960 C CA . GLY A 1 114 ? -8.931 -7.048 9.895 1.00 73.75 114 GLY A CA 1
ATOM 961 C C . GLY A 1 114 ? -9.322 -5.807 10.704 1.00 73.75 114 GLY A C 1
ATOM 962 O O . GLY A 1 114 ? -10.165 -5.861 11.601 1.00 73.75 114 GLY A O 1
ATOM 963 N N . MET A 1 115 ? -8.712 -4.671 10.380 1.00 72.56 115 MET A N 1
ATOM 964 C CA . MET A 1 115 ? -8.925 -3.415 11.101 1.00 72.56 115 MET A CA 1
ATOM 965 C C . MET A 1 115 ? -10.255 -2.746 10.759 1.00 72.56 115 MET A C 1
ATOM 967 O O . MET A 1 115 ? -10.906 -2.200 11.646 1.00 72.56 115 MET A O 1
ATOM 971 N N . GLU A 1 116 ? -10.673 -2.807 9.498 1.00 76.25 116 GLU A N 1
ATOM 972 C CA . GLU A 1 116 ? -11.960 -2.295 9.025 1.00 76.25 116 GLU A CA 1
ATOM 973 C C . GLU A 1 116 ? -13.114 -3.016 9.736 1.00 76.25 116 GLU A C 1
ATOM 975 O O . GLU A 1 116 ? -14.002 -2.363 10.280 1.00 76.25 116 GLU A O 1
ATOM 980 N N . GLU A 1 117 ? -13.049 -4.348 9.856 1.00 74.25 117 GLU A N 1
ATOM 981 C CA . GLU A 1 117 ? -14.066 -5.141 10.563 1.00 74.25 117 GLU A CA 1
ATOM 982 C C . GLU A 1 117 ? -14.084 -4.880 12.077 1.00 74.25 117 GLU A C 1
ATOM 984 O O . GLU A 1 117 ? -15.149 -4.790 12.685 1.00 74.25 117 GLU A O 1
ATOM 989 N N . THR A 1 118 ? -12.916 -4.729 12.707 1.00 69.06 118 THR A N 1
ATOM 990 C CA . THR A 1 118 ? -12.837 -4.531 14.166 1.00 69.06 118 THR A CA 1
ATOM 991 C C . THR A 1 118 ? -13.182 -3.114 14.614 1.00 69.06 118 THR A C 1
ATOM 993 O O . THR A 1 118 ? -13.576 -2.928 15.765 1.00 69.06 118 THR A O 1
ATOM 996 N N . ARG A 1 119 ? -13.036 -2.112 13.738 1.00 70.44 119 ARG A N 1
ATOM 997 C CA . ARG A 1 119 ? -13.196 -0.691 14.093 1.00 70.44 119 ARG A CA 1
ATOM 998 C C . ARG A 1 119 ? -14.297 0.034 13.331 1.00 70.44 119 ARG A C 1
ATOM 1000 O O . ARG A 1 119 ? -14.614 1.165 13.681 1.00 70.44 119 ARG A O 1
ATOM 1007 N N . GLY A 1 120 ? -14.880 -0.592 12.311 1.00 74.00 120 GLY A N 1
ATOM 1008 C CA . GLY A 1 120 ? -15.901 0.026 11.465 1.00 74.00 120 GLY A CA 1
ATOM 1009 C C . GLY A 1 120 ? -15.369 1.167 10.594 1.00 74.00 120 GLY A C 1
ATOM 1010 O O . GLY A 1 120 ? -16.148 2.009 10.156 1.00 74.00 120 GLY A O 1
ATOM 1011 N N . VAL A 1 121 ? -14.053 1.218 10.365 1.00 77.94 121 VAL A N 1
ATOM 1012 C CA . VAL A 1 121 ? -13.428 2.170 9.438 1.00 77.94 121 VAL A CA 1
ATOM 1013 C C . VAL A 1 121 ? -13.328 1.555 8.049 1.00 77.94 121 VAL A C 1
ATOM 1015 O O . VAL A 1 121 ? -13.418 0.343 7.892 1.00 77.94 121 VAL A O 1
ATOM 1018 N N . LYS A 1 122 ? -13.139 2.403 7.044 1.00 81.56 122 LYS A N 1
ATOM 1019 C CA . LYS A 1 122 ? -13.134 2.032 5.633 1.00 81.56 122 LYS A CA 1
ATOM 1020 C C . LYS A 1 122 ? -11.964 2.728 4.944 1.00 81.56 122 LYS A C 1
ATOM 1022 O O . LYS A 1 122 ? -12.038 3.925 4.676 1.00 81.56 122 LYS A O 1
ATOM 1027 N N . LEU A 1 123 ? -10.860 2.011 4.745 1.00 83.94 123 LEU A N 1
ATOM 1028 C CA . LEU A 1 123 ? -9.579 2.561 4.286 1.00 83.94 123 LEU A CA 1
ATOM 1029 C C . LEU A 1 123 ? -9.254 2.121 2.852 1.00 83.94 123 LEU A C 1
ATOM 1031 O O . LEU A 1 123 ? -8.949 2.967 2.015 1.00 83.94 123 LEU A O 1
ATOM 1035 N N . LEU A 1 124 ? -9.368 0.825 2.540 1.00 85.00 124 LEU A N 1
ATOM 1036 C CA . LEU A 1 124 ? -9.175 0.285 1.187 1.00 85.00 124 LEU A CA 1
ATOM 1037 C C . LEU A 1 124 ? -10.509 0.174 0.435 1.00 85.00 124 LEU A C 1
ATOM 1039 O O . LEU A 1 124 ? -10.862 -0.884 -0.090 1.00 85.00 124 LEU A O 1
ATOM 1043 N N . GLU A 1 125 ? -11.264 1.268 0.364 1.00 86.94 125 GLU A N 1
ATOM 1044 C CA . GLU A 1 125 ? -12.545 1.286 -0.349 1.00 86.94 125 GLU A CA 1
ATOM 1045 C C . GLU A 1 125 ? -12.379 1.599 -1.842 1.00 86.94 125 GLU A C 1
ATOM 1047 O O . GLU A 1 125 ? -11.650 2.536 -2.191 1.00 86.94 125 GLU A O 1
ATOM 1052 N N . PRO A 1 126 ? -13.152 0.937 -2.725 1.00 90.56 126 PRO A N 1
ATOM 1053 C CA . PRO A 1 126 ? -13.179 1.261 -4.150 1.00 90.56 126 PRO A CA 1
ATOM 1054 C C . PRO A 1 126 ? -13.548 2.718 -4.458 1.00 90.56 126 PRO A C 1
ATOM 1056 O O . PRO A 1 126 ? -13.164 3.238 -5.496 1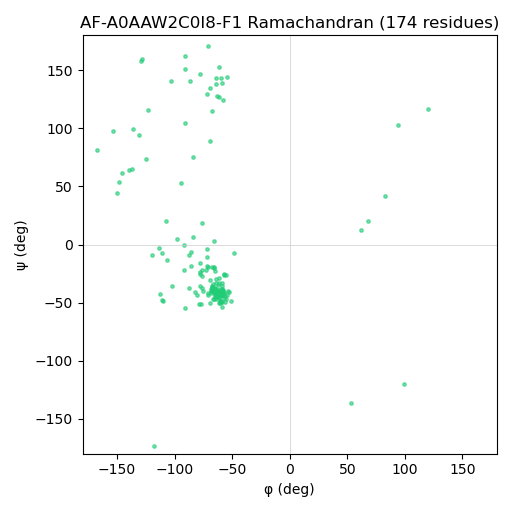.00 90.56 126 PRO A O 1
ATOM 1059 N N . SER A 1 127 ? -14.301 3.386 -3.579 1.00 91.88 127 SER A N 1
ATOM 1060 C CA . SER A 1 127 ? -14.689 4.791 -3.754 1.00 91.88 127 SER A CA 1
ATOM 1061 C C . SER A 1 127 ? -13.542 5.778 -3.533 1.00 91.88 127 SER A C 1
ATOM 1063 O O . SER A 1 127 ? -13.632 6.917 -3.981 1.00 91.88 127 SER A O 1
ATOM 1065 N N . THR A 1 128 ? -12.499 5.367 -2.808 1.00 91.38 128 THR A N 1
ATOM 1066 C CA . THR A 1 128 ? -11.403 6.251 -2.382 1.00 91.38 128 THR A CA 1
ATOM 1067 C C . THR A 1 128 ? -10.099 5.889 -3.073 1.00 91.38 128 THR A C 1
ATOM 1069 O O . THR A 1 128 ? -9.363 6.777 -3.491 1.00 91.38 128 THR A O 1
ATOM 1072 N N . VAL A 1 129 ? -9.823 4.589 -3.172 1.00 95.12 129 VAL A N 1
ATOM 1073 C CA . VAL A 1 129 ? -8.602 4.022 -3.746 1.00 95.12 129 VAL A CA 1
ATOM 1074 C C . VAL A 1 129 ? -8.950 2.811 -4.636 1.00 95.12 129 VAL A C 1
ATOM 1076 O O . VAL A 1 129 ? -8.640 1.663 -4.295 1.00 95.12 129 VAL A O 1
ATOM 1079 N N . PRO A 1 130 ? -9.675 3.024 -5.758 1.00 96.38 130 PRO A N 1
ATOM 1080 C CA . PRO A 1 130 ? -10.159 1.948 -6.626 1.00 96.38 130 PRO A CA 1
ATOM 1081 C C . PRO A 1 130 ? -9.060 1.031 -7.167 1.00 96.38 130 PRO A C 1
ATOM 1083 O O . PRO A 1 130 ? -9.244 -0.190 -7.206 1.00 96.38 130 PRO A O 1
ATOM 1086 N N . ARG A 1 131 ? -7.918 1.580 -7.592 1.00 97.06 131 ARG A N 1
ATOM 1087 C CA . ARG A 1 131 ? -6.842 0.783 -8.199 1.00 97.06 131 ARG A CA 1
ATOM 1088 C C . ARG A 1 131 ? -6.088 -0.000 -7.140 1.00 97.06 131 ARG A C 1
ATOM 1090 O O . ARG A 1 131 ? -5.800 -1.177 -7.353 1.00 97.06 131 ARG A O 1
ATOM 1097 N N . LEU A 1 132 ? -5.839 0.598 -5.977 1.00 96.19 132 LEU A N 1
ATOM 1098 C CA . LEU A 1 132 ? -5.205 -0.094 -4.862 1.00 96.19 132 LEU A CA 1
ATOM 1099 C C . LEU A 1 132 ? -6.120 -1.185 -4.291 1.00 96.19 132 LEU A C 1
ATOM 1101 O O . LEU A 1 132 ? -5.649 -2.270 -3.947 1.00 96.19 132 LEU A O 1
ATOM 1105 N N . HIS A 1 133 ? -7.434 -0.950 -4.263 1.00 94.62 133 HIS A N 1
ATOM 1106 C CA . HIS A 1 133 ? -8.416 -1.977 -3.921 1.00 94.62 133 HIS A CA 1
ATOM 1107 C C . HIS A 1 133 ? -8.352 -3.163 -4.898 1.00 94.62 133 HIS A C 1
ATOM 1109 O O . HIS A 1 133 ? -8.252 -4.320 -4.476 1.00 94.62 133 HIS A O 1
ATOM 1115 N N . ALA A 1 134 ? -8.354 -2.894 -6.208 1.00 95.44 134 ALA A N 1
ATOM 1116 C CA . ALA A 1 134 ? -8.241 -3.932 -7.233 1.00 95.44 134 ALA A CA 1
ATOM 1117 C C . ALA A 1 134 ? -6.900 -4.682 -7.151 1.00 95.44 134 ALA A C 1
ATOM 1119 O O . ALA A 1 134 ? -6.866 -5.911 -7.248 1.00 95.44 134 ALA A O 1
ATOM 1120 N N . TRP A 1 135 ? -5.800 -3.965 -6.909 1.00 96.81 135 TRP A N 1
ATOM 1121 C CA . TRP A 1 135 ? -4.487 -4.547 -6.644 1.00 96.81 135 TRP A CA 1
ATOM 1122 C C . TRP A 1 135 ? -4.535 -5.514 -5.459 1.00 96.81 135 TRP A C 1
ATOM 1124 O O . TRP A 1 135 ? -4.117 -6.662 -5.595 1.00 96.81 135 TRP A O 1
ATOM 1134 N N . ALA A 1 136 ? -5.110 -5.101 -4.327 1.00 94.31 136 ALA A N 1
ATOM 1135 C CA . ALA A 1 136 ? -5.214 -5.934 -3.132 1.00 94.31 136 ALA A CA 1
ATOM 1136 C C . ALA A 1 136 ? -6.038 -7.207 -3.391 1.00 94.31 136 ALA A C 1
ATOM 1138 O O . ALA A 1 136 ? -5.687 -8.285 -2.905 1.00 94.31 136 ALA A O 1
ATOM 1139 N N . ALA A 1 137 ? -7.121 -7.108 -4.167 1.00 92.75 137 ALA A N 1
ATOM 1140 C CA . ALA A 1 137 ? -7.916 -8.262 -4.576 1.00 92.75 137 ALA A CA 1
ATOM 1141 C C . ALA A 1 137 ? -7.109 -9.223 -5.466 1.00 92.75 137 ALA A C 1
ATOM 1143 O O . ALA A 1 137 ? -7.083 -10.423 -5.196 1.00 92.75 137 ALA A O 1
ATOM 1144 N N . ASN A 1 138 ? -6.402 -8.698 -6.469 1.00 93.94 138 ASN A N 1
ATOM 1145 C CA . ASN A 1 138 ? -5.574 -9.487 -7.383 1.00 93.94 138 ASN A CA 1
ATOM 1146 C C . ASN A 1 138 ? -4.397 -10.162 -6.666 1.00 93.94 138 ASN A C 1
ATOM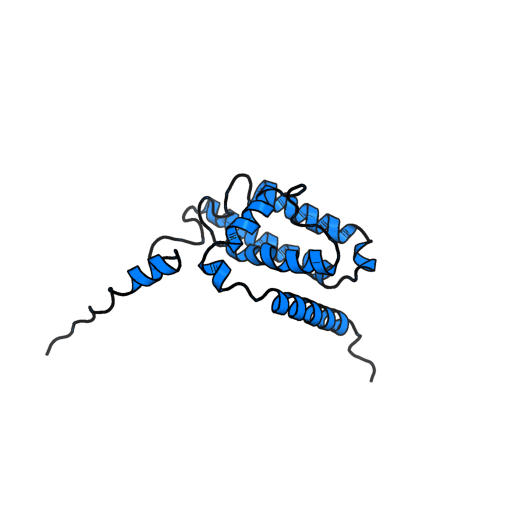 1148 O O . ASN A 1 138 ? -4.159 -11.354 -6.858 1.00 93.94 138 ASN A O 1
ATOM 1152 N N . PHE A 1 139 ? -3.689 -9.422 -5.810 1.00 93.75 139 PHE A N 1
ATOM 1153 C CA . PHE A 1 139 ? -2.522 -9.899 -5.071 1.00 93.75 139 PHE A CA 1
ATOM 1154 C C . PHE A 1 139 ? -2.863 -11.111 -4.195 1.00 93.75 139 PHE A C 1
ATOM 1156 O O . PHE A 1 139 ? -2.160 -12.118 -4.237 1.00 93.75 139 PHE A O 1
ATOM 1163 N N . LYS A 1 140 ? -4.001 -11.076 -3.488 1.00 91.12 140 LYS A N 1
ATOM 1164 C CA . LYS A 1 140 ? -4.484 -12.198 -2.659 1.00 91.12 140 LYS A CA 1
ATOM 1165 C C . LYS A 1 140 ? -4.845 -13.456 -3.449 1.00 91.12 140 LYS A C 1
ATOM 1167 O O . LYS A 1 140 ? -4.888 -14.532 -2.863 1.00 91.12 140 LYS A O 1
ATOM 1172 N N . GLN A 1 141 ? -5.143 -13.338 -4.744 1.00 91.69 141 GLN A N 1
ATOM 1173 C CA . GLN A 1 141 ? -5.506 -14.482 -5.588 1.00 91.69 141 GLN A CA 1
ATOM 1174 C C . GLN A 1 141 ? -4.297 -15.175 -6.219 1.00 91.69 141 GLN A C 1
ATOM 1176 O O . GLN A 1 141 ? -4.448 -16.253 -6.795 1.00 91.69 141 GLN A O 1
ATOM 1181 N N . LEU A 1 142 ? -3.097 -14.597 -6.111 1.00 90.94 142 LEU A N 1
ATOM 1182 C CA . LEU A 1 142 ? -1.881 -15.261 -6.566 1.00 90.94 142 LEU A CA 1
ATOM 1183 C C . LEU A 1 142 ? -1.664 -16.538 -5.742 1.00 90.94 142 LEU A C 1
ATOM 1185 O O . LEU A 1 142 ? -1.654 -16.432 -4.516 1.00 90.94 142 LEU A O 1
ATOM 1189 N N . PRO A 1 143 ? -1.458 -17.720 -6.362 1.00 90.25 143 PRO A N 1
ATOM 1190 C CA . PRO A 1 143 ? -1.361 -18.992 -5.640 1.00 90.25 143 PRO A CA 1
ATOM 1191 C C . PRO A 1 143 ? -0.369 -18.950 -4.475 1.00 90.25 143 PRO A C 1
ATOM 1193 O O . PRO A 1 143 ? -0.741 -19.239 -3.342 1.00 90.25 143 PRO A O 1
ATOM 1196 N N . ILE A 1 144 ? 0.845 -18.448 -4.730 1.00 88.25 144 ILE A N 1
ATOM 1197 C CA . ILE A 1 144 ? 1.890 -18.318 -3.707 1.00 88.25 144 ILE A CA 1
ATOM 1198 C C . ILE A 1 144 ? 1.488 -17.398 -2.548 1.00 88.25 144 ILE A C 1
ATOM 1200 O O . ILE A 1 144 ? 1.884 -17.641 -1.416 1.00 88.25 144 ILE A O 1
ATOM 1204 N N . ILE A 1 145 ? 0.695 -16.354 -2.795 1.00 90.00 145 ILE A N 1
ATOM 1205 C CA . ILE A 1 145 ? 0.215 -15.469 -1.730 1.00 90.00 145 ILE A CA 1
ATOM 1206 C C . ILE A 1 145 ? -0.920 -16.160 -0.981 1.00 90.00 145 ILE A C 1
ATOM 1208 O O . ILE A 1 145 ? -0.854 -16.301 0.234 1.00 90.00 145 ILE A O 1
ATOM 1212 N N . LYS A 1 146 ? -1.927 -16.655 -1.703 1.00 88.12 146 LYS A N 1
ATOM 1213 C CA . LYS A 1 146 ? -3.109 -17.316 -1.145 1.00 88.12 146 LYS A CA 1
ATOM 1214 C C . LYS A 1 146 ? -2.760 -18.469 -0.204 1.00 88.12 146 LYS A C 1
ATOM 1216 O O . LYS A 1 146 ? -3.409 -18.625 0.822 1.00 88.12 146 LYS A O 1
ATOM 1221 N N . GLU A 1 147 ? -1.751 -19.260 -0.548 1.00 88.31 147 GLU A N 1
ATOM 1222 C CA . GLU A 1 147 ? -1.308 -20.417 0.240 1.00 88.31 147 GLU A CA 1
ATOM 1223 C C . GLU A 1 147 ? -0.467 -20.042 1.469 1.00 88.31 147 GLU A C 1
ATOM 1225 O O . GLU A 1 147 ? -0.297 -20.873 2.356 1.00 88.31 147 GLU A O 1
ATOM 1230 N N . ASN A 1 148 ? 0.055 -18.811 1.530 1.00 86.81 148 ASN A N 1
ATOM 1231 C CA . ASN A 1 148 ? 0.921 -18.331 2.614 1.00 86.81 148 ASN A CA 1
ATOM 1232 C C . ASN A 1 148 ? 0.285 -17.215 3.457 1.00 86.81 148 ASN A C 1
ATOM 1234 O O . ASN A 1 148 ? 0.895 -16.752 4.422 1.00 86.81 148 ASN A O 1
ATOM 1238 N N . LEU A 1 149 ? -0.923 -16.758 3.113 1.00 82.81 149 LEU A N 1
ATOM 1239 C CA . LEU A 1 149 ? -1.652 -15.808 3.943 1.00 82.81 149 LEU A CA 1
ATOM 1240 C C . LEU A 1 149 ? -2.107 -16.494 5.239 1.00 82.81 149 LEU A C 1
ATOM 1242 O O . LEU A 1 149 ? -2.648 -17.601 5.176 1.00 82.81 149 LEU A O 1
ATOM 1246 N N . PRO A 1 150 ? -1.927 -15.846 6.403 1.00 77.75 150 PRO A N 1
ATOM 1247 C CA . PRO A 1 150 ? -2.433 -16.391 7.648 1.00 77.75 150 PRO A CA 1
ATOM 1248 C C . PRO A 1 150 ? -3.956 -16.516 7.604 1.00 77.75 150 PRO A C 1
ATOM 1250 O O . PRO A 1 150 ? -4.652 -15.776 6.900 1.00 77.75 150 PRO A O 1
ATOM 1253 N N . ASP A 1 151 ? -4.479 -17.462 8.382 1.00 83.06 151 ASP A N 1
ATOM 1254 C CA . ASP A 1 151 ? -5.916 -17.566 8.575 1.00 83.06 151 ASP A CA 1
ATOM 1255 C C . ASP A 1 151 ? -6.460 -16.257 9.168 1.00 83.06 151 ASP A C 1
ATOM 1257 O O . ASP A 1 151 ? -5.859 -15.637 10.050 1.00 83.06 151 ASP A O 1
ATOM 1261 N N . TYR A 1 152 ? -7.616 -15.825 8.675 1.00 77.44 152 TYR A N 1
ATOM 1262 C CA . TYR A 1 152 ? -8.165 -14.524 9.030 1.00 77.44 152 TYR A CA 1
ATOM 1263 C C . TYR A 1 152 ? -8.565 -14.447 10.513 1.00 77.44 152 TYR A C 1
ATOM 1265 O O . TYR A 1 152 ? -8.381 -13.412 11.153 1.00 77.44 152 TYR A O 1
ATOM 1273 N N . THR A 1 153 ? -9.044 -15.545 11.107 1.00 78.38 153 THR A N 1
ATOM 1274 C CA . THR A 1 153 ? -9.342 -15.597 12.545 1.00 78.38 153 THR A CA 1
ATOM 1275 C C . THR A 1 153 ? -8.061 -15.521 13.373 1.00 78.38 153 THR A C 1
ATOM 1277 O O . THR A 1 153 ? -8.020 -14.800 14.374 1.00 78.38 153 THR A O 1
ATOM 1280 N N . GLN A 1 154 ? -6.991 -16.189 12.934 1.00 78.69 154 GLN A N 1
ATOM 1281 C CA . GLN A 1 154 ? -5.671 -16.075 13.564 1.00 78.69 154 GLN A CA 1
ATOM 1282 C C . GLN A 1 154 ? -5.109 -14.650 13.472 1.00 78.69 154 GLN A C 1
ATOM 1284 O O . GLN A 1 154 ? -4.571 -14.144 14.458 1.00 78.69 154 GLN A O 1
ATOM 1289 N N . LEU A 1 155 ? -5.285 -13.974 12.332 1.00 77.38 155 LEU A N 1
ATOM 1290 C CA . LEU A 1 155 ? -4.886 -12.578 12.153 1.00 77.38 155 LEU A CA 1
ATOM 1291 C C . LEU A 1 155 ? -5.601 -11.656 13.144 1.00 77.38 155 LEU A C 1
ATOM 1293 O O . LEU A 1 155 ? -4.958 -10.848 13.812 1.00 77.38 155 LEU A O 1
ATOM 1297 N N . LEU A 1 156 ? -6.925 -11.785 13.262 1.00 76.12 156 LEU A N 1
ATOM 1298 C CA . LEU A 1 156 ? -7.720 -10.981 14.191 1.00 76.12 156 LEU A CA 1
ATOM 1299 C C . LEU A 1 156 ? -7.305 -11.224 15.648 1.00 76.12 156 LEU A C 1
ATOM 1301 O O . LEU A 1 156 ? -7.187 -10.273 16.423 1.00 76.12 156 LEU A O 1
ATOM 1305 N N . ALA A 1 157 ? -7.053 -12.482 16.022 1.00 77.94 157 ALA A N 1
ATOM 1306 C CA . ALA A 1 157 ? -6.561 -12.832 17.352 1.00 77.94 157 ALA A CA 1
ATOM 1307 C C . ALA A 1 157 ? -5.174 -12.224 17.622 1.00 77.94 157 ALA A C 1
ATOM 1309 O O . ALA A 1 157 ? -4.955 -11.623 18.677 1.00 77.94 157 ALA A O 1
ATOM 1310 N N . HIS A 1 158 ? -4.261 -12.304 16.648 1.00 74.38 158 HIS A N 1
ATOM 1311 C CA . HIS A 1 158 ? -2.952 -11.666 16.740 1.00 74.38 158 HIS A CA 1
ATOM 1312 C C . HIS A 1 158 ? -3.077 -10.144 16.852 1.00 74.38 158 HIS A C 1
ATOM 1314 O O . HIS A 1 158 ? -2.409 -9.547 17.687 1.00 74.38 158 HIS A O 1
ATOM 1320 N N . GLY A 1 159 ? -3.937 -9.503 16.056 1.00 71.31 159 GLY A N 1
ATOM 1321 C CA . GLY A 1 159 ? -4.168 -8.058 16.108 1.00 71.31 159 GLY A CA 1
ATOM 1322 C C . GLY A 1 159 ? -4.643 -7.588 17.484 1.00 71.31 159 GLY A C 1
ATOM 1323 O O . GLY A 1 159 ? -4.105 -6.619 18.020 1.00 71.31 159 GLY A O 1
ATOM 1324 N N . LYS A 1 160 ? -5.577 -8.323 18.105 1.00 72.94 160 LYS A N 1
ATOM 1325 C CA . LYS A 1 160 ? -6.029 -8.055 19.482 1.00 72.94 160 LYS A CA 1
ATOM 1326 C C . LYS A 1 160 ? -4.882 -8.175 20.491 1.00 72.94 160 LYS A C 1
ATOM 1328 O O . LYS A 1 160 ? -4.640 -7.231 21.238 1.00 72.94 160 LYS A O 1
ATOM 1333 N N . SER A 1 161 ? -4.134 -9.281 20.454 1.00 74.75 161 SER A N 1
ATOM 1334 C CA . SER A 1 161 ? -3.004 -9.513 21.369 1.00 74.75 161 SER A CA 1
ATOM 1335 C C . SER A 1 161 ? -1.864 -8.505 21.171 1.00 74.75 161 SER A C 1
ATOM 1337 O O . SER A 1 161 ? -1.242 -8.053 22.131 1.00 74.75 161 SER A O 1
ATOM 1339 N N . PHE A 1 162 ? -1.583 -8.123 19.925 1.00 72.75 162 PHE A N 1
ATOM 1340 C CA . PHE A 1 162 ? -0.569 -7.128 19.590 1.00 72.75 162 PHE A CA 1
ATOM 1341 C C . PHE A 1 162 ? -0.942 -5.747 20.135 1.00 72.75 162 PHE A C 1
ATOM 1343 O O . PHE A 1 162 ? -0.094 -5.079 20.724 1.00 72.75 162 PHE A O 1
ATOM 1350 N N . ARG A 1 163 ? -2.218 -5.355 20.023 1.00 69.44 163 ARG A N 1
ATOM 1351 C CA . ARG A 1 163 ? -2.731 -4.119 20.625 1.00 69.44 163 ARG A CA 1
ATOM 1352 C C . ARG A 1 163 ? -2.560 -4.119 22.141 1.00 69.44 163 ARG A C 1
ATOM 1354 O O . ARG A 1 163 ? -2.019 -3.159 22.671 1.00 69.44 163 ARG A O 1
ATOM 1361 N N . GLU A 1 164 ? -2.972 -5.191 22.819 1.00 73.06 164 GLU A N 1
ATOM 1362 C CA . GLU A 1 164 ? -2.849 -5.319 24.280 1.00 73.06 164 GLU A CA 1
ATOM 1363 C C . GLU A 1 164 ? -1.397 -5.156 24.744 1.00 73.06 164 GLU A C 1
ATOM 1365 O O . GLU A 1 164 ? -1.119 -4.408 25.682 1.00 73.06 164 GLU A O 1
ATOM 1370 N N . LYS A 1 165 ? -0.452 -5.791 24.039 1.00 73.31 165 LYS A N 1
ATOM 1371 C CA . LYS A 1 165 ? 0.985 -5.666 24.323 1.00 73.31 165 LYS A CA 1
ATOM 1372 C C . LYS A 1 165 ? 1.499 -4.245 24.122 1.00 73.31 165 LYS A C 1
ATOM 1374 O O . LYS A 1 165 ? 2.265 -3.769 24.954 1.00 73.31 165 LYS A O 1
ATOM 1379 N N . LEU A 1 166 ? 1.079 -3.575 23.048 1.00 63.94 166 LEU A N 1
ATOM 1380 C CA . LEU A 1 166 ? 1.476 -2.194 22.780 1.00 63.94 166 LEU A CA 1
ATOM 1381 C C . LEU A 1 166 ? 0.884 -1.212 23.798 1.00 63.94 166 LEU A C 1
ATOM 1383 O O . LEU A 1 166 ? 1.586 -0.305 24.221 1.00 63.94 166 LEU A O 1
ATOM 1387 N N . SER A 1 167 ? -0.361 -1.413 24.239 1.00 63.59 167 SER A N 1
ATOM 1388 C CA . SER A 1 167 ? -0.953 -0.597 25.307 1.00 63.59 167 SER A CA 1
ATOM 1389 C C . SER A 1 167 ? -0.315 -0.858 26.677 1.00 63.59 167 SER A C 1
ATOM 1391 O O . SER A 1 167 ? -0.232 0.043 27.503 1.00 63.59 167 SER A O 1
ATOM 1393 N N . ALA A 1 168 ? 0.163 -2.082 26.931 1.00 59.81 168 ALA A N 1
ATOM 1394 C CA . ALA A 1 168 ? 0.808 -2.444 28.192 1.00 59.81 168 ALA A CA 1
ATOM 1395 C C . ALA A 1 168 ? 2.263 -1.950 28.293 1.00 59.81 168 ALA A C 1
ATOM 1397 O O . ALA A 1 168 ? 2.758 -1.742 29.399 1.00 59.81 168 ALA A O 1
ATOM 1398 N N . SER A 1 169 ? 2.955 -1.746 27.164 1.00 56.19 169 SER A N 1
ATOM 1399 C CA . SER A 1 169 ? 4.335 -1.237 27.149 1.00 56.19 16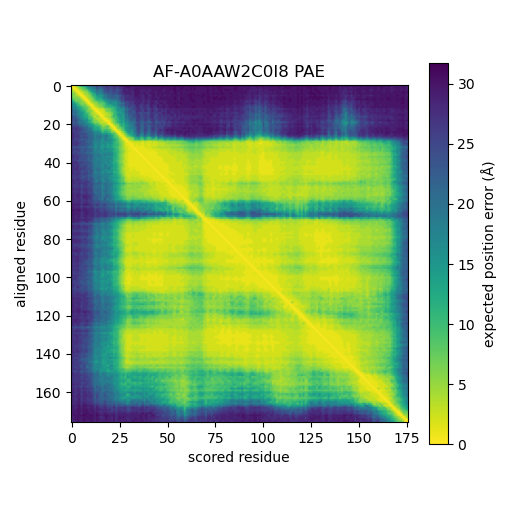9 SER A CA 1
ATOM 1400 C C . SER A 1 169 ? 4.474 0.245 27.519 1.00 56.19 169 SER A C 1
ATOM 1402 O O . SER A 1 169 ? 5.597 0.684 27.767 1.00 56.19 169 SER A O 1
ATOM 1404 N N . ASP A 1 170 ? 3.359 0.977 27.598 1.00 52.75 170 ASP A N 1
ATOM 1405 C CA . ASP A 1 170 ? 3.304 2.401 27.960 1.00 52.75 170 ASP A CA 1
ATOM 1406 C C . ASP A 1 170 ? 3.091 2.639 29.471 1.00 52.75 170 ASP A C 1
ATOM 1408 O O . ASP A 1 170 ? 3.080 3.783 29.929 1.00 52.75 170 ASP A O 1
ATOM 1412 N N . LEU A 1 171 ? 2.970 1.579 30.285 1.00 41.62 171 LEU A N 1
ATOM 1413 C CA . LEU A 1 171 ? 2.984 1.714 31.744 1.00 41.62 171 LEU A CA 1
ATOM 1414 C C . LEU A 1 171 ? 4.413 2.043 32.221 1.00 41.62 171 LEU A C 1
ATOM 1416 O O . LEU A 1 171 ? 5.358 1.340 31.840 1.00 41.62 171 LEU A O 1
ATOM 1420 N N . PRO A 1 172 ? 4.614 3.087 33.054 1.00 42.56 172 PRO A N 1
ATOM 1421 C CA . PRO A 1 172 ? 5.940 3.441 33.540 1.00 42.56 172 PRO A CA 1
ATOM 1422 C C . PRO A 1 172 ? 6.550 2.244 34.267 1.00 42.56 172 PRO A C 1
ATOM 1424 O O . PRO A 1 172 ? 5.980 1.705 35.212 1.00 42.56 172 PRO A O 1
ATOM 1427 N N . ARG A 1 173 ? 7.741 1.837 33.819 1.00 49.69 173 ARG A N 1
ATOM 1428 C CA . ARG A 1 173 ? 8.450 0.643 34.302 1.00 49.69 173 ARG A CA 1
ATOM 1429 C C . ARG A 1 173 ? 8.914 0.718 35.766 1.00 49.69 173 ARG A C 1
ATOM 1431 O O . ARG A 1 173 ? 9.538 -0.227 36.230 1.00 49.69 173 ARG A O 1
ATOM 1438 N N . ASN A 1 174 ? 8.598 1.794 36.487 1.00 44.84 174 ASN A N 1
ATOM 1439 C CA . ASN A 1 174 ? 9.054 2.034 37.851 1.00 44.84 174 ASN A CA 1
ATOM 1440 C C . ASN A 1 174 ? 7.871 2.415 38.751 1.00 44.84 174 ASN A C 1
ATOM 1442 O O . ASN A 1 174 ? 7.504 3.584 38.855 1.00 44.84 174 ASN A O 1
ATOM 1446 N N . ALA A 1 175 ? 7.310 1.414 39.421 1.00 41.44 175 ALA A N 1
ATOM 1447 C CA . ALA A 1 175 ? 6.543 1.582 40.647 1.00 41.44 175 ALA A CA 1
ATOM 1448 C C . ALA A 1 175 ? 6.904 0.438 41.604 1.00 41.44 175 ALA A C 1
ATOM 1450 O O . ALA A 1 175 ? 6.065 -0.404 41.897 1.00 41.44 175 ALA A O 1
ATOM 1451 N N . HIS A 1 176 ? 8.169 0.395 42.031 1.00 38.09 176 HIS A N 1
ATOM 1452 C CA . HIS A 1 176 ? 8.640 -0.305 43.228 1.00 38.09 176 HIS A CA 1
ATOM 1453 C C . HIS A 1 176 ? 9.832 0.453 43.807 1.00 38.09 176 HIS A C 1
ATOM 1455 O O . HIS A 1 176 ? 10.700 0.862 43.001 1.00 38.09 176 HIS A O 1
#